Protein AF-0000000078818180 (afdb_homodimer)

Sequence (318 aa):
MLWIYQIKGDGERVEVTVEENLQLMTTLDDAWNSQDWDTFEKRHTEKVEVYWPGQPEPTRGRKSHHEEAVQFFKTFPDNHVENRPYKVLFGQGDWTCSVATFTGTMKGPMIGADGKEIPPTNRKFKVEFCTVAHWKNGEIVEERLFYDLVGLMKQIGLMMLWIYQIKGDGERVEVTVEENLQLMTTLDDAWNSQDWDTFEKRHTEKVEVYWPGQPEPTRGRKSHHEEAVQFFKTFPDNHVENRPYKVLFGQGDWTCSVATFTGTMKGPMIGADGKEIPPTNRKFKVEFCTVAHWKNGEIVEERLFYDLVGLMKQIGLM

Nearest PDB structures (foldseek):
  3ff2-assembly1_A-2  TM=7.865E-01  e=1.319E-08  Novosphingobium aromaticivorans DSM 12444
  1cqs-assembly1_B  TM=7.831E-01  e=1.925E-08  Pseudomonas putida
  6p77-assembly1_A  TM=6.222E-01  e=5.218E-06  Catenulispora acidiphila DSM 44928
  3f7s-assembly1_A-2  TM=6.756E-01  e=2.220E-05  Pseudomonas putida KT2440
  4leh-assembly1_C  TM=6.279E-01  e=6.077E-05  [Clostridium] scindens ATCC 35704

Organism: Methanosarcina acetivorans (strain ATCC 35395 / DSM 2834 / JCM 12185 / C2A) (NCBI:txid188937)

Secondary structure (DSSP, 8-state):
--------SSS------HHHHHHHHHHHHHHHHHT-HHHHHHTEEEEEEEE-TT-SS-EESHHHHHHHHHHHHHH-TT-EEE-TT-SEEEEETTEEEEEEEEEEE--S-EE-TTS-EE-----EEEEEEEEEEEEETTEEEEEEEEE-HHHHHHHTT--/--------SSS------HHHHHHHHHHHHHHHHHT-HHHHHHTEEEEEEEE-TT-SS-EESHHHHHHHHHHHHHH-TT-EEE-TT-SEEEEETTEEEEEEEEEEE--S-EE-TTS-EE-----EEEEEEEEEEEEETTEEEEEEEEE-HHHHHHHTT--

pLDDT: mean 91.28, std 17.75, range [20.83, 98.94]

InterPro domains:
  IPR009959 Polyketide cyclase SnoaL-like [PF07366] (24-156)
  IPR009959 Polyketide cyclase SnoaL-like [PTHR38436] (17-159)
  IPR032710 NTF2-like domain superfamily [SSF54427] (19-159)

Radius of gyration: 20.73 Å; Cα contacts (8 Å, |Δi|>4): 659; chains: 2; bounding box: 50×61×47 Å

Solvent-accessible surface area (backbone atoms only — not comparable to full-atom values): 16683 Å² total; per-residue (Å²): 128,84,82,74,83,70,75,73,70,95,83,60,66,73,76,66,46,35,69,53,50,51,50,51,51,52,51,38,52,51,18,58,58,68,63,35,56,68,59,38,41,61,41,32,31,74,71,15,37,36,37,46,60,70,45,96,61,57,45,63,15,29,67,53,45,48,52,51,51,53,53,48,37,56,18,20,68,68,38,38,64,43,63,85,62,47,78,39,75,49,41,38,66,50,34,38,40,37,30,21,49,31,38,32,37,30,69,23,56,44,73,43,94,86,66,44,77,37,73,50,65,69,28,50,36,76,42,56,38,34,42,41,36,35,46,55,86,75,16,27,49,36,35,40,43,40,44,37,60,54,46,38,36,36,50,38,67,75,93,142,68,94,67,85,67,79,76,66,97,84,57,72,71,76,66,45,37,69,54,51,52,50,51,51,52,51,39,51,50,17,58,57,68,62,36,57,68,60,39,42,59,41,32,30,73,70,14,36,35,37,47,60,71,45,94,60,58,45,64,16,28,69,53,44,48,52,52,51,53,52,48,36,56,18,21,68,67,39,38,64,40,62,86,64,46,79,39,76,50,41,39,66,50,33,39,40,36,29,20,50,32,37,30,36,30,69,23,56,43,72,42,97,86,68,43,78,37,74,50,66,67,28,51,35,78,44,57,37,34,40,42,36,35,48,54,85,74,16,29,49,35,36,40,43,39,44,38,60,56,45,40,36,36,50,38,67,76,92

Structure (mmCIF, N/CA/C/O backbone):
data_AF-0000000078818180-model_v1
#
loop_
_entity.id
_entity.type
_entity.pdbx_description
1 polymer 'Ester cyclase'
#
loop_
_atom_site.group_PDB
_atom_site.id
_atom_site.type_symbol
_atom_site.label_atom_id
_atom_site.label_alt_id
_atom_site.label_comp_id
_atom_site.label_asym_id
_atom_site.label_entity_id
_atom_site.label_seq_id
_atom_site.pdbx_PDB_ins_code
_atom_site.Cartn_x
_atom_site.Cartn_y
_atom_site.Cartn_z
_atom_site.occupancy
_atom_site.B_iso_or_equiv
_atom_site.auth_seq_id
_atom_site.auth_comp_id
_atom_site.auth_asym_id
_atom_site.auth_atom_id
_atom_site.pdbx_PDB_model_num
ATOM 1 N N . MET A 1 1 ? -4.965 25.047 23.938 1 20.83 1 MET A N 1
ATOM 2 C CA . MET A 1 1 ? -3.707 25.703 23.578 1 20.83 1 MET A CA 1
ATOM 3 C C . MET A 1 1 ? -2.611 24.672 23.312 1 20.83 1 MET A C 1
ATOM 5 O O . MET A 1 1 ? -2.205 23.953 24.234 1 20.83 1 MET A O 1
ATOM 9 N N . LEU A 1 2 ? -2.623 23.875 22.312 1 25.91 2 LEU A N 1
ATOM 10 C CA . LEU A 1 2 ? -1.952 22.578 22.219 1 25.91 2 LEU A CA 1
ATOM 11 C C . LEU A 1 2 ? -0.44 22.75 22.328 1 25.91 2 LEU A C 1
ATOM 13 O O . LEU A 1 2 ? 0.135 23.656 21.734 1 25.91 2 LEU A O 1
ATOM 17 N N . TRP A 1 3 ? 0.222 22.375 23.406 1 25.2 3 TRP A N 1
ATOM 18 C CA . TRP A 1 3 ? 1.562 22.531 23.953 1 25.2 3 TRP A CA 1
ATOM 19 C C . TRP A 1 3 ? 2.627 22.203 22.922 1 25.2 3 TRP A C 1
ATOM 21 O O . TRP A 1 3 ? 2.561 21.156 22.266 1 25.2 3 TRP A O 1
ATOM 31 N N . ILE A 1 4 ? 3.152 23.172 22.25 1 32.78 4 ILE A N 1
ATOM 32 C CA . ILE A 1 4 ? 4.395 23.359 21.5 1 32.78 4 ILE A CA 1
ATOM 33 C C . ILE A 1 4 ? 5.57 22.828 22.312 1 32.78 4 ILE A C 1
ATOM 35 O O . ILE A 1 4 ? 5.836 23.312 23.422 1 32.78 4 ILE A O 1
ATOM 39 N N . TYR A 1 5 ? 5.828 21.547 22.312 1 34.62 5 TYR A N 1
ATOM 40 C CA . TYR A 1 5 ? 7.031 21.031 22.969 1 34.62 5 TYR A CA 1
ATOM 41 C C . TYR A 1 5 ? 8.25 21.859 22.578 1 34.62 5 TYR A C 1
ATOM 43 O O . TYR A 1 5 ? 8.594 21.953 21.406 1 34.62 5 TYR A O 1
ATOM 51 N N . GLN A 1 6 ? 8.492 22.922 23.234 1 34.41 6 GLN A N 1
ATOM 52 C CA . GLN A 1 6 ? 9.703 23.734 23.328 1 34.41 6 GLN A CA 1
ATOM 53 C C . GLN A 1 6 ? 10.883 22.906 23.828 1 34.41 6 GLN A C 1
ATOM 55 O O . GLN A 1 6 ? 10.836 22.344 24.922 1 34.41 6 GLN A O 1
ATOM 60 N N . ILE A 1 7 ? 11.648 22.156 22.938 1 37.81 7 ILE A N 1
ATOM 61 C CA . ILE A 1 7 ? 12.969 21.719 23.391 1 37.81 7 ILE A CA 1
ATOM 62 C C . ILE A 1 7 ? 13.758 22.906 23.906 1 37.81 7 ILE A C 1
ATOM 64 O O . ILE A 1 7 ? 14.117 23.812 23.141 1 37.81 7 ILE A O 1
ATOM 68 N N . LYS A 1 8 ? 13.555 23.5 24.984 1 36 8 LYS A N 1
ATOM 69 C CA . LYS A 1 8 ? 14.336 24.516 25.672 1 36 8 LYS A CA 1
ATOM 70 C C . LYS A 1 8 ? 15.75 24.031 25.969 1 36 8 LYS A C 1
ATOM 72 O O . LYS A 1 8 ? 16.719 24.75 25.734 1 36 8 LYS A O 1
ATOM 77 N N . GLY A 1 9 ? 16.141 23.406 27.125 1 38.62 9 GLY A N 1
ATOM 78 C CA . GLY A 1 9 ? 17.391 23.25 27.859 1 38.62 9 GLY A CA 1
ATOM 79 C C . GLY A 1 9 ? 18.422 22.438 27.125 1 38.62 9 GLY A C 1
ATOM 80 O O . GLY A 1 9 ? 18.109 21.797 26.125 1 38.62 9 GLY A O 1
ATOM 81 N N . ASP A 1 10 ? 19.906 21.984 27.703 1 42.09 10 ASP A N 1
ATOM 82 C CA . ASP A 1 10 ? 21.219 21.641 27.172 1 42.09 10 ASP A CA 1
ATOM 83 C C . ASP A 1 10 ? 21.141 20.422 26.266 1 42.09 10 ASP A C 1
ATOM 85 O O . ASP A 1 10 ? 22.094 20.078 25.578 1 42.09 10 ASP A O 1
ATOM 89 N N . GLY A 1 11 ? 20.578 19.188 26.578 1 43 11 GLY A N 1
ATOM 90 C CA . GLY A 1 11 ? 20.406 17.969 25.812 1 43 11 GLY A CA 1
ATOM 91 C C . GLY A 1 11 ? 19.422 18.125 24.656 1 43 11 GLY A C 1
ATOM 92 O O . GLY A 1 11 ? 18.25 17.797 24.797 1 43 11 GLY A O 1
ATOM 93 N N . GLU A 1 12 ? 19.375 19.047 23.734 1 44.78 12 GLU A N 1
ATOM 94 C CA . GLU A 1 12 ? 18.578 19.625 22.641 1 44.78 12 GLU A CA 1
ATOM 95 C C . GLU A 1 12 ? 17.969 18.531 21.766 1 44.78 12 GLU A C 1
ATOM 97 O O . GLU A 1 12 ? 18.703 17.719 21.188 1 44.78 12 GLU A O 1
ATOM 102 N N . ARG A 1 13 ? 16.984 17.766 22.172 1 47.66 13 ARG A N 1
ATOM 103 C CA . ARG A 1 13 ? 16.297 16.875 21.25 1 47.66 13 ARG A CA 1
ATOM 104 C C . ARG A 1 13 ? 16.047 17.562 19.906 1 47.66 13 ARG A C 1
ATOM 106 O O . ARG A 1 13 ? 15.445 18.641 19.859 1 47.66 13 ARG A O 1
ATOM 113 N N . VAL A 1 14 ? 16.953 17.719 18.953 1 53.12 14 VAL A N 1
ATOM 114 C CA . VAL A 1 14 ? 16.719 18.172 17.594 1 53.12 14 VAL A CA 1
ATOM 115 C C . VAL A 1 14 ? 15.484 17.484 17.016 1 53.12 14 VAL A C 1
ATOM 117 O O . VAL A 1 14 ? 15.445 16.266 16.891 1 53.12 14 VAL A O 1
ATOM 120 N N . GLU A 1 15 ? 14.266 17.969 17.359 1 67.94 15 GLU A N 1
ATOM 121 C CA . GLU A 1 15 ? 13.023 17.422 16.812 1 67.94 15 GLU A CA 1
ATOM 122 C C . GLU A 1 15 ? 13.016 17.5 15.289 1 67.94 15 GLU A C 1
ATOM 124 O O . GLU A 1 15 ? 13.219 18.562 14.711 1 67.94 15 GLU A O 1
ATOM 129 N N . VAL A 1 16 ? 13.281 16.469 14.664 1 83.69 16 VAL A N 1
ATOM 130 C CA . VAL A 1 16 ? 13.203 16.391 13.211 1 83.69 16 VAL A CA 1
ATOM 131 C C . VAL A 1 16 ? 11.805 16.766 12.742 1 83.69 16 VAL A C 1
ATOM 133 O O . VAL A 1 16 ? 10.812 16.234 13.242 1 83.69 16 VAL A O 1
ATOM 136 N N . THR A 1 17 ? 11.648 17.781 11.906 1 93.38 17 THR A N 1
ATOM 137 C CA . THR A 1 17 ? 10.367 18.25 11.383 1 93.38 17 THR A CA 1
ATOM 138 C C . THR A 1 17 ? 9.844 17.312 10.297 1 93.38 17 THR A C 1
ATOM 140 O O . THR A 1 17 ? 10.594 16.469 9.789 1 93.38 17 THR A O 1
ATOM 143 N N . VAL A 1 18 ? 8.617 17.5 10.008 1 95.81 18 VAL A N 1
ATOM 144 C CA . VAL A 1 18 ? 8.047 16.672 8.945 1 95.81 18 VAL A CA 1
ATOM 145 C C . VAL A 1 18 ? 8.727 17 7.621 1 95.81 18 VAL A C 1
ATOM 147 O O . VAL A 1 18 ? 8.922 16.125 6.781 1 95.81 18 VAL A O 1
ATOM 150 N N . GLU A 1 19 ? 9.07 18.25 7.371 1 96.19 19 GLU A N 1
ATOM 151 C CA . GLU A 1 19 ? 9.789 18.641 6.16 1 96.19 19 GLU A CA 1
ATOM 152 C C . GLU A 1 19 ? 11.133 17.938 6.066 1 96.19 19 GLU A C 1
ATOM 154 O O . GLU A 1 19 ? 11.539 17.5 4.984 1 96.19 19 GLU A O 1
ATOM 159 N N . GLU A 1 20 ? 11.766 17.844 7.117 1 96.88 20 GLU A N 1
ATOM 160 C CA . GLU A 1 20 ? 13.039 17.125 7.16 1 96.88 20 GLU A CA 1
ATOM 161 C C . GLU A 1 20 ? 12.836 15.641 6.895 1 96.88 20 GLU A C 1
ATOM 163 O O . GLU A 1 20 ? 13.609 15.023 6.156 1 96.88 20 GLU A O 1
ATOM 168 N N . ASN A 1 21 ? 11.82 15.078 7.535 1 97.81 21 ASN A N 1
ATOM 169 C CA . ASN A 1 21 ? 11.516 13.672 7.281 1 97.81 21 ASN A CA 1
ATOM 170 C C . ASN A 1 21 ? 11.227 13.422 5.805 1 97.81 21 ASN A C 1
ATOM 172 O O . ASN A 1 21 ? 11.633 12.398 5.254 1 97.81 21 ASN A O 1
ATOM 176 N N . LEU A 1 22 ? 10.516 14.32 5.164 1 98.44 22 LEU A N 1
ATOM 177 C CA . LEU A 1 22 ? 10.188 14.18 3.748 1 98.44 22 LEU A CA 1
ATOM 178 C C . LEU A 1 22 ? 11.453 14.258 2.891 1 98.44 22 LEU A C 1
ATOM 180 O O . LEU A 1 22 ? 11.578 13.539 1.897 1 98.44 22 LEU A O 1
ATOM 184 N N . GLN A 1 23 ? 12.328 15.109 3.25 1 98.12 23 GLN A N 1
ATOM 185 C CA . GLN A 1 23 ? 13.609 15.172 2.553 1 98.12 23 GLN A CA 1
ATOM 186 C C . GLN A 1 23 ? 14.391 13.875 2.732 1 98.12 23 GLN A C 1
ATOM 188 O O . GLN A 1 23 ? 14.977 13.359 1.776 1 98.12 23 GLN A O 1
ATOM 193 N N . LEU A 1 24 ? 14.414 13.398 3.939 1 98.38 24 LEU A N 1
ATOM 194 C CA . LEU A 1 24 ? 15.102 12.148 4.211 1 98.38 24 LEU A CA 1
ATOM 195 C C . LEU A 1 24 ? 14.477 11 3.428 1 98.38 24 LEU A C 1
ATOM 197 O O . LEU A 1 24 ? 15.188 10.117 2.936 1 98.38 24 LEU A O 1
ATOM 201 N N . MET A 1 25 ? 13.18 10.969 3.303 1 98.69 25 MET A N 1
ATOM 202 C CA . MET A 1 25 ? 12.492 9.977 2.484 1 98.69 25 MET A CA 1
ATOM 203 C C . MET A 1 25 ? 12.984 10.023 1.043 1 98.69 25 MET A C 1
ATOM 205 O O . MET A 1 25 ? 13.258 8.984 0.443 1 98.69 25 MET A O 1
ATOM 209 N N . THR A 1 26 ? 13.102 11.18 0.527 1 98.75 26 THR A N 1
ATOM 210 C CA . THR A 1 26 ? 13.578 11.336 -0.842 1 98.75 26 THR A CA 1
ATOM 211 C C . THR A 1 26 ? 15.008 10.828 -0.983 1 98.75 26 THR A C 1
ATOM 213 O O . THR A 1 26 ? 15.336 10.141 -1.956 1 98.75 26 THR A O 1
ATOM 216 N N . THR A 1 27 ? 15.852 11.117 -0.038 1 98.69 27 THR A N 1
ATOM 217 C CA . THR A 1 27 ? 17.234 10.664 -0.089 1 98.69 27 THR A CA 1
ATOM 218 C C . THR A 1 27 ? 17.312 9.148 0.053 1 98.69 27 THR A C 1
ATOM 220 O O . THR A 1 27 ? 18.234 8.516 -0.467 1 98.69 27 THR A O 1
ATOM 223 N N . LEU A 1 28 ? 16.375 8.547 0.756 1 98.88 28 LEU A N 1
ATOM 224 C CA . LEU A 1 28 ? 16.312 7.094 0.861 1 98.88 28 LEU A CA 1
ATOM 225 C C . LEU A 1 28 ? 16.109 6.461 -0.511 1 98.88 28 LEU A C 1
ATOM 227 O O . LEU A 1 28 ? 16.859 5.547 -0.89 1 98.88 28 LEU A O 1
ATOM 231 N N . ASP A 1 29 ? 15.141 6.945 -1.209 1 98.81 29 ASP A N 1
ATOM 232 C CA . ASP A 1 29 ? 14.852 6.383 -2.525 1 98.81 29 ASP A CA 1
ATOM 233 C C . ASP A 1 29 ? 15.977 6.695 -3.512 1 98.81 29 ASP A C 1
ATOM 235 O O . ASP A 1 29 ? 16.281 5.891 -4.395 1 98.81 29 ASP A O 1
ATOM 239 N N . ASP A 1 30 ? 16.609 7.898 -3.365 1 98.88 30 ASP A N 1
ATOM 240 C CA . ASP A 1 30 ? 17.828 8.172 -4.133 1 98.88 30 ASP A CA 1
ATOM 241 C C . ASP A 1 30 ? 18.891 7.113 -3.861 1 98.88 30 ASP A C 1
ATOM 243 O O . ASP A 1 30 ? 19.547 6.633 -4.789 1 98.88 30 ASP A O 1
ATOM 247 N N . ALA A 1 31 ? 19.078 6.82 -2.621 1 98.88 31 ALA A N 1
ATOM 248 C CA . ALA A 1 31 ? 20.094 5.84 -2.211 1 98.88 31 ALA A CA 1
ATOM 249 C C . ALA A 1 31 ? 19.766 4.457 -2.771 1 98.88 31 ALA A C 1
ATOM 251 O O . ALA A 1 31 ? 20.656 3.742 -3.229 1 98.88 31 ALA A O 1
ATOM 252 N N . TRP A 1 32 ? 18.516 4.078 -2.719 1 98.88 32 TRP A N 1
ATOM 253 C CA . TRP A 1 32 ? 18.062 2.836 -3.342 1 98.88 32 TRP A CA 1
ATOM 254 C C . TRP A 1 32 ? 18.422 2.809 -4.824 1 98.88 32 TRP A C 1
ATOM 256 O O . TRP A 1 32 ? 19.078 1.877 -5.289 1 98.88 32 TRP A O 1
ATOM 266 N N . ASN A 1 33 ? 18.047 3.82 -5.523 1 98.88 33 ASN A N 1
ATOM 267 C CA . ASN A 1 33 ? 18.219 3.893 -6.973 1 98.88 33 ASN A CA 1
ATOM 268 C C . ASN A 1 33 ? 19.688 3.826 -7.367 1 98.88 33 ASN A C 1
ATOM 270 O O . ASN A 1 33 ? 20.031 3.271 -8.414 1 98.88 33 ASN A O 1
ATOM 274 N N . SER A 1 34 ? 20.516 4.352 -6.52 1 98.62 34 SER A N 1
ATOM 275 C CA . SER A 1 34 ? 21.93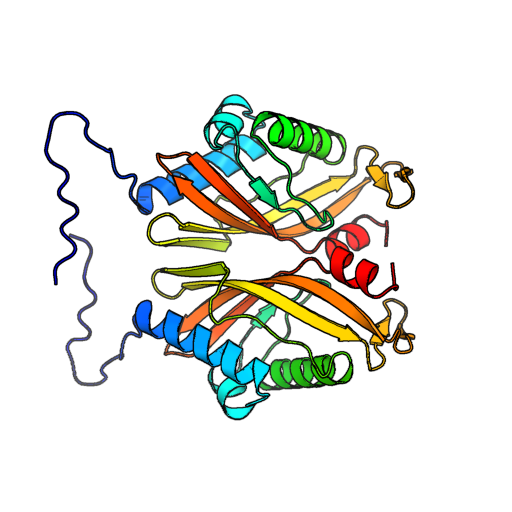8 4.41 -6.84 1 98.62 34 SER A CA 1
ATOM 276 C C . SER A 1 34 ? 22.719 3.32 -6.109 1 98.62 34 SER A C 1
ATOM 278 O O . SER A 1 34 ? 23.938 3.254 -6.207 1 98.62 34 SER A O 1
ATOM 280 N N . GLN A 1 35 ? 22.031 2.572 -5.32 1 98.62 35 GLN A N 1
ATOM 281 C CA . GLN A 1 35 ? 22.625 1.55 -4.473 1 98.62 35 GLN A CA 1
ATOM 282 C C . GLN A 1 35 ? 23.688 2.154 -3.547 1 98.62 35 GLN A C 1
ATOM 284 O O . GLN A 1 35 ? 24.75 1.578 -3.355 1 98.62 35 GLN A O 1
ATOM 289 N N . ASP A 1 36 ? 23.406 3.311 -3.156 1 98.75 36 ASP A N 1
ATOM 290 C CA . ASP A 1 36 ? 24.172 3.891 -2.055 1 98.75 36 ASP A CA 1
ATOM 291 C C . ASP A 1 36 ? 23.781 3.262 -0.721 1 98.75 36 ASP A C 1
ATOM 293 O O . ASP A 1 36 ? 22.984 3.836 0.032 1 98.75 36 ASP A O 1
ATOM 297 N N . TRP A 1 37 ? 24.375 2.232 -0.36 1 98.44 37 TRP A N 1
ATOM 298 C CA . TRP A 1 37 ? 23.938 1.392 0.752 1 98.44 37 TRP A CA 1
ATOM 299 C C . TRP A 1 37 ? 24.297 2.031 2.09 1 98.44 37 TRP A C 1
ATOM 301 O O . TRP A 1 37 ? 23.609 1.828 3.088 1 98.44 37 TRP A O 1
ATOM 311 N N . ASP A 1 38 ? 25.297 2.811 2.104 1 98.38 38 ASP A N 1
ATOM 312 C CA . ASP A 1 38 ? 25.609 3.531 3.334 1 98.38 38 ASP A CA 1
ATOM 313 C C . ASP A 1 38 ? 24.469 4.457 3.736 1 98.38 38 ASP A C 1
ATOM 315 O O . ASP A 1 38 ? 23.984 4.398 4.871 1 98.38 38 ASP A O 1
ATOM 319 N N . THR A 1 39 ? 24.047 5.273 2.811 1 98.56 39 THR A N 1
ATOM 320 C CA . THR A 1 39 ? 22.922 6.172 3.064 1 98.56 39 THR A CA 1
ATOM 321 C C . THR A 1 39 ? 21.656 5.375 3.355 1 98.56 39 THR A C 1
ATOM 323 O O . THR A 1 39 ? 20.891 5.723 4.262 1 98.56 39 THR A O 1
ATOM 326 N N . PHE A 1 40 ? 21.484 4.348 2.594 1 98.75 40 PHE A N 1
ATOM 327 C CA . PHE A 1 40 ? 20.312 3.486 2.762 1 98.75 40 PHE A CA 1
ATOM 328 C C . PHE A 1 40 ? 20.25 2.938 4.184 1 98.75 40 PHE A C 1
ATOM 330 O O . PHE A 1 40 ? 19.219 3.031 4.844 1 98.75 40 PHE A O 1
ATOM 337 N N . GLU A 1 41 ? 21.312 2.438 4.66 1 98.25 41 GLU A N 1
ATOM 338 C CA . GLU A 1 41 ? 21.375 1.86 6 1 98.25 41 GLU A CA 1
ATOM 339 C C . GLU A 1 41 ? 21.203 2.934 7.07 1 98.25 41 GLU A C 1
ATOM 341 O O . GLU A 1 41 ? 20.531 2.703 8.086 1 98.25 41 GLU A O 1
ATOM 346 N N . LYS A 1 42 ? 21.703 4.086 6.848 1 97.88 42 LYS A N 1
ATOM 347 C CA . LYS A 1 42 ? 21.641 5.184 7.809 1 97.88 42 LYS A CA 1
ATOM 348 C C . LYS A 1 42 ? 20.203 5.691 7.969 1 97.88 42 LYS A C 1
ATOM 350 O O . LYS A 1 42 ? 19.891 6.395 8.93 1 97.88 42 LYS A O 1
ATOM 355 N N . ARG A 1 43 ? 19.422 5.418 6.996 1 98.62 43 ARG A N 1
ATOM 356 C CA . ARG A 1 43 ? 18.047 5.875 7.062 1 98.62 43 ARG A CA 1
ATOM 357 C C . ARG A 1 43 ? 17.203 4.941 7.926 1 98.62 43 ARG A C 1
ATOM 359 O O . ARG A 1 43 ? 16.047 5.242 8.234 1 98.62 43 ARG A O 1
ATOM 366 N N . HIS A 1 44 ? 17.766 3.842 8.367 1 98.81 44 HIS A N 1
ATOM 367 C CA . HIS A 1 44 ? 17.031 2.844 9.141 1 98.81 44 HIS A CA 1
ATOM 368 C C . HIS A 1 44 ? 17.703 2.611 10.5 1 98.81 44 HIS A C 1
ATOM 370 O O . HIS A 1 44 ? 18.922 2.576 10.594 1 98.81 44 HIS A O 1
ATOM 376 N N . THR A 1 45 ? 16.875 2.438 11.516 1 98.69 45 THR A N 1
ATOM 377 C CA . THR A 1 45 ? 17.406 2.09 12.828 1 98.69 45 THR A CA 1
ATOM 378 C C . THR A 1 45 ? 17.953 0.664 12.828 1 98.69 45 THR A C 1
ATOM 380 O O . THR A 1 45 ? 17.625 -0.128 11.938 1 98.69 45 THR A O 1
ATOM 383 N N . GLU A 1 46 ? 18.672 0.358 13.789 1 98.25 46 GLU A N 1
ATOM 384 C CA . GLU A 1 46 ? 19.234 -0.981 13.953 1 98.25 46 GLU A CA 1
ATOM 385 C C . GLU A 1 46 ? 18.125 -2.023 14.109 1 98.25 46 GLU A C 1
ATOM 387 O O . GLU A 1 46 ? 18.312 -3.186 13.742 1 98.25 46 GLU A O 1
ATOM 392 N N . LYS A 1 47 ? 17.016 -1.613 14.578 1 98.19 47 LYS A N 1
ATOM 393 C CA . LYS A 1 47 ? 15.945 -2.566 14.875 1 98.19 47 LYS A CA 1
ATOM 394 C C . LYS A 1 47 ? 14.711 -2.295 14.016 1 98.19 47 LYS A C 1
ATOM 396 O O . LYS A 1 47 ? 13.594 -2.605 14.414 1 98.19 47 LYS A O 1
ATOM 401 N N . VAL A 1 48 ? 14.922 -1.658 12.969 1 98.81 48 VAL A N 1
ATOM 402 C CA . VAL A 1 48 ? 13.812 -1.325 12.086 1 98.81 48 VAL A CA 1
ATOM 403 C C . VAL A 1 48 ? 13 -2.582 11.781 1 98.81 48 VAL A C 1
ATOM 405 O O . VAL A 1 48 ? 13.555 -3.678 11.672 1 98.81 48 VAL A O 1
ATOM 408 N N . GLU A 1 49 ? 11.719 -2.418 11.68 1 98.81 49 GLU A N 1
ATOM 409 C CA . GLU A 1 49 ? 10.82 -3.436 11.133 1 98.81 49 GLU A CA 1
ATOM 410 C C . GLU A 1 49 ? 10.273 -3.014 9.773 1 98.81 49 GLU A C 1
ATOM 412 O O . GLU A 1 49 ? 9.656 -1.954 9.648 1 98.81 49 GLU A O 1
ATOM 417 N N . VAL A 1 50 ? 10.523 -3.857 8.789 1 98.75 50 VAL A N 1
ATOM 418 C CA . VAL A 1 50 ? 10.109 -3.547 7.422 1 98.75 50 VAL A CA 1
ATOM 419 C C . VAL A 1 50 ? 9.109 -4.59 6.938 1 98.75 50 VAL A C 1
ATOM 421 O O . VAL A 1 50 ? 9.398 -5.785 6.922 1 98.75 50 VAL A O 1
ATOM 424 N N . TYR A 1 51 ? 7.949 -4.133 6.523 1 98 51 TYR A N 1
ATOM 425 C CA . TYR A 1 51 ? 6.875 -4.992 6.035 1 98 51 TYR A CA 1
ATOM 426 C C . TYR A 1 51 ? 6.801 -4.961 4.516 1 98 51 TYR A C 1
ATOM 428 O O . TYR A 1 51 ? 6.719 -3.887 3.912 1 98 51 TYR A O 1
ATOM 436 N N . TRP A 1 52 ? 6.848 -6.188 3.904 1 94.56 52 TRP A N 1
ATOM 437 C CA . TRP A 1 52 ? 6.801 -6.352 2.455 1 94.56 52 TRP A CA 1
ATOM 438 C C . TRP A 1 52 ? 5.609 -7.207 2.043 1 94.56 52 TRP A C 1
ATOM 440 O O . TRP A 1 52 ? 5.223 -8.133 2.762 1 94.56 52 TRP A O 1
ATOM 450 N N . PRO A 1 53 ? 5.117 -6.969 0.856 1 94.06 53 PRO A N 1
ATOM 451 C CA . PRO A 1 53 ? 4.109 -7.906 0.357 1 94.06 53 PRO A CA 1
ATOM 452 C C . PRO A 1 53 ? 4.648 -9.32 0.194 1 94.06 53 PRO A C 1
ATOM 454 O O . PRO A 1 53 ? 5.793 -9.508 -0.232 1 94.06 53 PRO A O 1
ATOM 457 N N . GLY A 1 54 ? 3.842 -10.242 0.582 1 89.75 54 GLY A N 1
ATOM 458 C CA . GLY A 1 54 ? 4.195 -11.641 0.394 1 89.75 54 GLY A CA 1
ATOM 459 C C . GLY A 1 54 ? 4.953 -12.227 1.57 1 89.75 54 GLY A C 1
ATOM 460 O O . GLY A 1 54 ? 5.23 -13.43 1.6 1 89.75 54 GLY A O 1
ATOM 461 N N . GLN A 1 55 ? 5.273 -11.375 2.508 1 90.38 55 GLN A N 1
ATOM 462 C CA . GLN A 1 55 ? 6 -11.844 3.684 1 90.38 55 GLN A CA 1
ATOM 463 C C . GLN A 1 55 ? 5.145 -11.734 4.941 1 90.38 55 GLN A C 1
ATOM 465 O O . GLN A 1 55 ? 4.77 -10.633 5.348 1 90.38 55 GLN A O 1
ATOM 470 N N . PRO A 1 56 ? 4.898 -12.781 5.598 1 88.5 56 PRO A N 1
ATOM 471 C CA . PRO A 1 56 ? 4.02 -12.75 6.77 1 88.5 56 PRO A CA 1
ATOM 472 C C . PRO A 1 56 ? 4.656 -12.039 7.965 1 88.5 56 PRO A C 1
ATOM 474 O O . PRO A 1 56 ? 3.949 -11.469 8.797 1 88.5 56 PRO A O 1
ATOM 477 N N . GLU A 1 57 ? 5.938 -12.086 8.07 1 94.69 57 GLU A N 1
ATOM 478 C CA . GLU A 1 57 ? 6.668 -11.406 9.133 1 94.69 57 GLU A CA 1
ATOM 479 C C . GLU A 1 57 ? 7.559 -10.297 8.578 1 94.69 57 GLU A C 1
ATOM 481 O O . GLU A 1 57 ? 8.078 -10.414 7.465 1 94.69 57 GLU A O 1
ATOM 486 N N . PRO A 1 58 ? 7.742 -9.305 9.328 1 97.88 58 PRO A N 1
ATOM 487 C CA . PRO A 1 58 ? 8.625 -8.242 8.844 1 97.88 58 PRO A CA 1
ATOM 488 C C . PRO A 1 58 ? 10.102 -8.648 8.867 1 97.88 58 PRO A C 1
ATOM 490 O O . PRO A 1 58 ? 10.5 -9.5 9.664 1 97.88 58 PRO A O 1
ATOM 493 N N . THR A 1 59 ? 10.852 -8.039 7.906 1 98.12 59 THR A N 1
ATOM 494 C CA . THR A 1 59 ? 12.305 -8.047 8.031 1 98.12 59 THR A CA 1
ATOM 495 C C . THR A 1 59 ? 12.75 -7.195 9.219 1 98.12 59 THR A C 1
ATOM 497 O O . THR A 1 59 ? 12.328 -6.047 9.359 1 98.12 59 THR A O 1
ATOM 500 N N . ARG A 1 60 ? 13.602 -7.762 10.031 1 98.31 60 ARG A N 1
ATOM 501 C CA . ARG A 1 60 ? 13.992 -7.055 11.25 1 98.31 60 ARG A CA 1
ATOM 502 C C . ARG A 1 60 ? 15.469 -6.668 11.211 1 98.31 60 ARG A C 1
ATOM 504 O O . ARG A 1 60 ? 16.328 -7.523 10.992 1 98.31 60 ARG A O 1
ATOM 511 N N . GLY A 1 61 ? 15.648 -5.324 11.352 1 98.56 61 GLY A N 1
ATOM 512 C CA . GLY A 1 61 ? 17 -4.809 11.43 1 98.56 61 GLY A CA 1
ATOM 513 C C . GLY A 1 61 ? 17.516 -4.262 10.109 1 98.56 61 GLY A C 1
ATOM 514 O O . GLY A 1 61 ? 17.219 -4.812 9.047 1 98.56 61 GLY A O 1
ATOM 515 N N . ARG A 1 62 ? 18.359 -3.201 10.25 1 98.12 62 ARG A N 1
ATOM 516 C CA . ARG A 1 62 ? 18.844 -2.523 9.055 1 98.12 62 ARG A CA 1
ATOM 517 C C . ARG A 1 62 ? 19.75 -3.436 8.234 1 98.12 62 ARG A C 1
ATOM 519 O O . ARG A 1 62 ? 19.766 -3.369 7.008 1 98.12 62 ARG A O 1
ATOM 526 N N . LYS A 1 63 ? 20.562 -4.328 8.859 1 97.94 63 LYS A N 1
ATOM 527 C CA . LYS A 1 63 ? 21.438 -5.238 8.133 1 97.94 63 LYS A CA 1
ATOM 528 C C . LYS A 1 63 ? 20.641 -6.23 7.293 1 97.94 63 LYS A C 1
ATOM 530 O O . LYS A 1 63 ? 20.922 -6.43 6.109 1 97.94 63 LYS A O 1
ATOM 535 N N . SER A 1 64 ? 19.672 -6.828 7.926 1 98.25 64 SER A N 1
ATOM 536 C CA . SER A 1 64 ? 18.812 -7.766 7.207 1 98.25 64 SER A CA 1
ATOM 537 C C . SER A 1 64 ? 18.078 -7.078 6.059 1 98.25 64 SER A C 1
ATOM 539 O O . SER A 1 64 ? 17.953 -7.645 4.973 1 98.25 64 SER A O 1
ATOM 541 N N . HIS A 1 65 ? 17.609 -5.906 6.305 1 98.56 65 HIS A N 1
ATOM 542 C CA . HIS A 1 65 ? 16.922 -5.145 5.266 1 98.56 65 HIS A CA 1
ATOM 543 C C . HIS A 1 65 ? 17.859 -4.832 4.105 1 98.56 65 HIS A C 1
ATOM 545 O O . HIS A 1 65 ? 17.469 -4.93 2.941 1 98.56 65 HIS A O 1
ATOM 551 N N . HIS A 1 66 ? 19.031 -4.496 4.438 1 98.44 66 HIS A N 1
ATOM 552 C CA . HIS A 1 66 ? 20.047 -4.27 3.416 1 98.44 66 HIS A CA 1
ATOM 553 C C . HIS A 1 66 ? 20.297 -5.527 2.592 1 98.44 66 HIS A C 1
ATOM 555 O O . HIS A 1 66 ? 20.344 -5.469 1.361 1 98.44 66 HIS A O 1
ATOM 561 N N . GLU A 1 67 ? 20.438 -6.641 3.207 1 97.94 67 GLU A N 1
ATOM 562 C CA . GLU A 1 67 ? 20.688 -7.902 2.514 1 97.94 67 GLU A CA 1
ATOM 563 C C . GLU A 1 67 ? 19.531 -8.242 1.57 1 97.94 67 GLU A C 1
ATOM 565 O O . GLU A 1 67 ? 19.766 -8.695 0.447 1 97.94 67 GLU A O 1
ATOM 570 N N . GLU A 1 68 ? 18.391 -8.031 2.021 1 96.62 68 GLU A N 1
ATOM 571 C CA . GLU A 1 68 ? 17.203 -8.266 1.195 1 96.62 68 GLU A CA 1
ATOM 572 C C . GLU A 1 68 ? 17.203 -7.34 -0.022 1 96.62 68 GLU A C 1
ATOM 574 O O . GLU A 1 68 ? 16.828 -7.758 -1.12 1 96.62 68 GLU A O 1
ATOM 579 N N . ALA A 1 69 ? 17.531 -6.105 0.22 1 97.94 69 ALA A N 1
ATOM 580 C CA . ALA A 1 69 ? 17.609 -5.137 -0.869 1 97.94 69 ALA A CA 1
ATOM 581 C C . ALA A 1 69 ? 18.625 -5.574 -1.921 1 97.94 69 ALA A C 1
ATOM 583 O O . ALA A 1 69 ? 18.344 -5.535 -3.121 1 97.94 69 ALA A O 1
ATOM 584 N N . VAL A 1 70 ? 19.75 -6.023 -1.479 1 97.94 70 VAL A N 1
ATOM 585 C CA . VAL A 1 70 ? 20.797 -6.48 -2.379 1 97.94 70 VAL A CA 1
ATOM 586 C C . VAL A 1 70 ? 20.312 -7.684 -3.184 1 97.94 70 VAL A C 1
ATOM 588 O O . VAL A 1 70 ? 20.547 -7.77 -4.391 1 97.94 70 VAL A O 1
ATOM 591 N N . GLN A 1 71 ? 19.641 -8.578 -2.512 1 95.75 71 GLN A N 1
ATOM 592 C CA . GLN A 1 71 ? 19.094 -9.734 -3.205 1 95.75 71 GLN A CA 1
ATOM 593 C C . GLN A 1 71 ? 18.078 -9.312 -4.262 1 95.75 71 GLN A C 1
ATOM 595 O O . GLN A 1 71 ? 18.016 -9.898 -5.344 1 95.75 71 GLN A O 1
ATOM 600 N N . PHE A 1 72 ? 17.266 -8.344 -3.947 1 97.44 72 PHE A N 1
ATOM 601 C CA . PHE A 1 72 ? 16.297 -7.84 -4.902 1 97.44 72 PHE A CA 1
ATOM 602 C C . PHE A 1 72 ? 16.984 -7.316 -6.16 1 97.44 72 PHE A C 1
ATOM 604 O O . PHE A 1 72 ? 16.516 -7.555 -7.273 1 97.44 72 PHE A O 1
ATOM 611 N N . PHE A 1 73 ? 18.062 -6.625 -6.004 1 98.44 73 PHE A N 1
ATOM 612 C CA . PHE A 1 73 ? 18.812 -6.059 -7.125 1 98.44 73 PHE A CA 1
ATOM 613 C C . PHE A 1 73 ? 19.469 -7.156 -7.949 1 98.44 73 PHE A C 1
ATOM 615 O O . PHE A 1 73 ? 19.75 -6.965 -9.133 1 98.44 73 PHE A O 1
ATO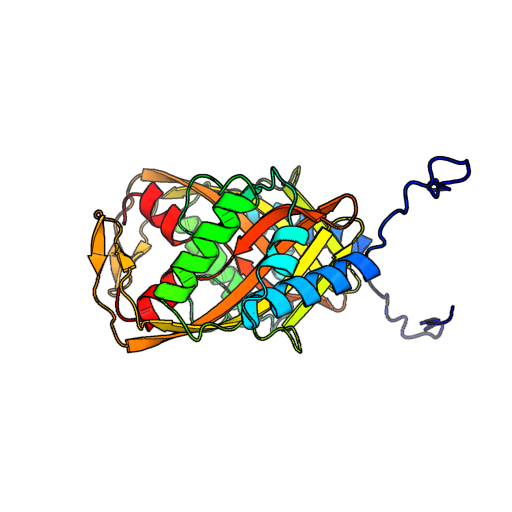M 622 N N . LYS A 1 74 ? 19.75 -8.297 -7.324 1 97.75 74 LYS A N 1
ATOM 623 C CA . LYS A 1 74 ? 20.266 -9.422 -8.094 1 97.75 74 LYS A CA 1
ATOM 624 C C . LYS A 1 74 ? 19.219 -9.945 -9.078 1 97.75 74 LYS A C 1
ATOM 626 O O . LYS A 1 74 ? 19.547 -10.352 -10.195 1 97.75 74 LYS A O 1
ATOM 631 N N . THR A 1 75 ? 18 -9.922 -8.648 1 97.94 75 THR A N 1
ATOM 632 C CA . THR A 1 75 ? 16.906 -10.375 -9.492 1 97.94 75 THR A CA 1
ATOM 633 C C . THR A 1 75 ? 16.516 -9.305 -10.508 1 97.94 75 THR A C 1
ATOM 635 O O . THR A 1 75 ? 16.281 -9.602 -11.68 1 97.94 75 THR A O 1
ATOM 638 N N . PHE A 1 76 ? 16.469 -8.07 -10.047 1 98.62 76 PHE A N 1
ATOM 639 C CA . PHE A 1 76 ? 16.078 -6.922 -10.852 1 98.62 76 PHE A CA 1
ATOM 640 C C . PHE A 1 76 ? 17.172 -5.852 -10.828 1 98.62 76 PHE A C 1
ATOM 642 O O . PHE A 1 76 ? 17 -4.793 -10.227 1 98.62 76 PHE A O 1
ATOM 649 N N . PRO A 1 77 ? 18.172 -5.973 -11.578 1 98.69 77 PRO A N 1
ATOM 650 C CA . PRO A 1 77 ? 19.328 -5.09 -11.43 1 98.69 77 PRO A CA 1
ATOM 651 C C . PRO A 1 77 ? 19.047 -3.66 -11.883 1 98.69 77 PRO A C 1
ATOM 653 O O . PRO A 1 77 ? 19.75 -2.73 -11.477 1 98.69 77 PRO A O 1
ATOM 656 N N . ASP A 1 78 ? 18.047 -3.459 -12.703 1 98.75 78 ASP A N 1
ATOM 657 C CA . ASP A 1 78 ? 17.75 -2.127 -13.219 1 98.75 78 ASP A CA 1
ATOM 658 C C . ASP A 1 78 ? 16.531 -1.534 -12.516 1 98.75 78 ASP A C 1
ATOM 660 O O . ASP A 1 78 ? 15.953 -0.548 -12.977 1 98.75 78 ASP A O 1
ATOM 664 N N . ASN A 1 79 ? 16.047 -2.201 -11.438 1 98.81 79 ASN A N 1
ATOM 665 C CA . ASN A 1 79 ? 14.859 -1.665 -10.789 1 98.81 79 ASN A CA 1
ATOM 666 C C . ASN A 1 79 ? 15.055 -0.208 -10.375 1 98.81 79 ASN A C 1
ATOM 668 O O . ASN A 1 79 ? 16.172 0.216 -10.086 1 98.81 79 ASN A O 1
ATOM 672 N N . HIS A 1 80 ? 13.961 0.543 -10.367 1 98.88 80 HIS A N 1
ATOM 673 C CA . HIS A 1 80 ? 14.031 1.988 -10.18 1 98.88 80 HIS A CA 1
ATOM 674 C C . HIS A 1 80 ? 12.734 2.535 -9.586 1 98.88 80 HIS A C 1
ATOM 676 O O . HIS A 1 80 ? 11.648 2.199 -10.055 1 98.88 80 HIS A O 1
ATOM 682 N N . VAL A 1 81 ? 12.945 3.303 -8.562 1 98.88 81 VAL A N 1
ATOM 683 C CA . VAL A 1 81 ? 11.836 4.074 -8.008 1 98.88 81 VAL A CA 1
ATOM 684 C C . VAL A 1 81 ? 11.828 5.477 -8.617 1 98.88 81 VAL A C 1
ATOM 686 O O . VAL A 1 81 ? 12.789 6.234 -8.461 1 98.88 81 VAL A O 1
ATOM 689 N N . GLU A 1 82 ? 10.797 5.82 -9.297 1 98.81 82 GLU A N 1
ATOM 690 C CA . GLU A 1 82 ? 10.688 7.156 -9.883 1 98.81 82 GLU A CA 1
ATOM 691 C C . GLU A 1 82 ? 10.219 8.172 -8.844 1 98.81 82 GLU A C 1
ATOM 693 O O . GLU A 1 82 ? 9.031 8.492 -8.766 1 98.81 82 GLU A O 1
ATOM 698 N N . ASN A 1 83 ? 11.156 8.742 -8.18 1 98.69 83 ASN A N 1
ATOM 699 C CA . ASN A 1 83 ? 10.836 9.562 -7.016 1 98.69 83 ASN A CA 1
ATOM 700 C C . ASN A 1 83 ? 11.039 11.047 -7.301 1 98.69 83 ASN A C 1
ATOM 702 O O . ASN A 1 83 ? 10.906 11.875 -6.402 1 98.69 83 ASN A O 1
ATOM 706 N N . ARG A 1 84 ? 11.312 11.367 -8.547 1 97.69 84 ARG A N 1
ATOM 707 C CA . ARG A 1 84 ? 11.523 12.758 -8.93 1 97.69 84 ARG A CA 1
ATOM 708 C C . ARG A 1 84 ? 10.789 13.078 -10.227 1 97.69 84 ARG A C 1
ATOM 710 O O . ARG A 1 84 ? 11.398 13.141 -11.297 1 97.69 84 ARG A O 1
ATOM 717 N N . PRO A 1 85 ? 9.625 13.273 -10.188 1 97.56 85 PRO A N 1
ATOM 718 C CA . PRO A 1 85 ? 8.859 13.484 -8.953 1 97.56 85 PRO A CA 1
ATOM 719 C C . PRO A 1 85 ? 8.148 12.219 -8.477 1 97.56 85 PRO A C 1
ATOM 721 O O . PRO A 1 85 ? 8 11.266 -9.242 1 97.56 85 PRO A O 1
ATOM 724 N N . TYR A 1 86 ? 7.762 12.266 -7.207 1 98.75 86 TYR A N 1
ATOM 725 C CA . TYR A 1 86 ? 6.797 11.289 -6.719 1 98.75 86 TYR A CA 1
ATOM 726 C C . TYR A 1 86 ? 5.422 11.523 -7.336 1 98.75 86 TYR A C 1
ATOM 728 O O . TYR A 1 86 ? 5.113 12.633 -7.773 1 98.75 86 TYR A O 1
ATOM 736 N N . LYS A 1 87 ? 4.668 10.469 -7.359 1 98.5 87 LYS A N 1
ATOM 737 C CA . LYS A 1 87 ? 3.238 10.633 -7.602 1 98.5 87 LYS A CA 1
ATOM 738 C C . LYS A 1 87 ? 2.545 11.266 -6.398 1 98.5 87 LYS A C 1
ATOM 740 O O . LYS A 1 87 ? 1.644 12.094 -6.559 1 98.5 87 LYS A O 1
ATOM 745 N N . VAL A 1 88 ? 2.891 10.852 -5.227 1 98.69 88 VAL A N 1
ATOM 746 C CA . VAL A 1 88 ? 2.396 11.359 -3.951 1 98.69 88 VAL A CA 1
ATOM 747 C C . VAL A 1 88 ? 3.543 11.43 -2.947 1 98.69 88 VAL A C 1
ATOM 749 O O . VAL A 1 88 ? 4.363 10.508 -2.859 1 98.69 88 VAL A O 1
ATOM 752 N N . LEU A 1 89 ? 3.637 12.516 -2.248 1 98.81 89 LEU A N 1
ATOM 753 C CA . LEU A 1 89 ? 4.582 12.672 -1.148 1 98.81 89 LEU A CA 1
ATOM 754 C C . LEU A 1 89 ? 4.051 13.648 -0.11 1 98.81 89 LEU A C 1
ATOM 756 O O . LEU A 1 89 ? 3.832 14.828 -0.413 1 98.81 89 LEU A O 1
ATOM 760 N N . PHE A 1 90 ? 3.805 13.117 1.079 1 98.75 90 PHE A N 1
ATOM 761 C CA . PHE A 1 90 ? 3.355 13.984 2.166 1 98.75 90 PHE A CA 1
ATOM 762 C C . PHE A 1 90 ? 3.666 13.352 3.52 1 98.75 90 PHE A C 1
ATOM 764 O O . PHE A 1 90 ? 4.164 12.227 3.588 1 98.75 90 PHE A O 1
ATOM 771 N N . GLY A 1 91 ? 3.496 14.078 4.594 1 98.56 91 GLY A N 1
ATOM 772 C CA . GLY A 1 91 ? 3.75 13.594 5.941 1 98.56 91 GLY A CA 1
ATOM 773 C C . GLY A 1 91 ? 3.119 14.453 7.02 1 98.56 91 GLY A C 1
ATOM 774 O O . GLY A 1 91 ? 2.619 15.539 6.734 1 98.56 91 GLY A O 1
ATOM 775 N N . GLN A 1 92 ? 3.104 13.93 8.141 1 98 92 GLN A N 1
ATOM 776 C CA . GLN A 1 92 ? 2.65 14.609 9.352 1 98 92 GLN A CA 1
ATOM 777 C C . GLN A 1 92 ? 3.367 14.07 10.586 1 98 92 GLN A C 1
ATOM 779 O O . GLN A 1 92 ? 3.398 12.852 10.805 1 98 92 GLN A O 1
ATOM 784 N N . GLY A 1 93 ? 3.9 15 11.352 1 95.75 93 GLY A N 1
ATOM 785 C CA . GLY A 1 93 ? 4.672 14.531 12.492 1 95.75 93 GLY A CA 1
ATOM 786 C C . GLY A 1 93 ? 5.809 13.609 12.109 1 95.75 93 GLY A C 1
ATOM 787 O O . GLY A 1 93 ? 6.648 13.961 11.273 1 95.75 93 GLY A O 1
ATOM 788 N N . ASP A 1 94 ? 5.73 12.406 12.617 1 97.5 94 ASP A N 1
ATOM 789 C CA . ASP A 1 94 ? 6.832 11.469 12.43 1 97.5 94 ASP A CA 1
ATOM 790 C C . ASP A 1 94 ? 6.523 10.484 11.305 1 97.5 94 ASP A C 1
ATOM 792 O O . ASP A 1 94 ? 7.203 9.461 11.164 1 97.5 94 ASP A O 1
ATOM 796 N N . TRP A 1 95 ? 5.508 10.797 10.555 1 98.69 95 TRP A N 1
ATOM 797 C CA . TRP A 1 95 ? 5.09 9.844 9.523 1 98.69 95 TRP A CA 1
ATOM 798 C C . TRP A 1 95 ? 5.242 10.453 8.133 1 98.69 95 TRP A C 1
ATOM 800 O O . TRP A 1 95 ? 4.949 11.633 7.926 1 98.69 95 TRP A O 1
ATOM 810 N N . THR A 1 96 ? 5.691 9.672 7.199 1 98.94 96 THR A N 1
ATOM 811 C CA . THR A 1 96 ? 5.703 10.047 5.789 1 98.94 96 THR A CA 1
ATOM 812 C C . THR A 1 96 ? 5.023 8.977 4.945 1 98.94 96 THR A C 1
ATOM 814 O O . THR A 1 96 ? 5.004 7.801 5.316 1 98.94 96 THR A O 1
ATOM 817 N N . CYS A 1 97 ? 4.457 9.391 3.852 1 98.94 97 CYS A N 1
ATOM 818 C CA . CYS A 1 97 ? 3.895 8.539 2.811 1 98.94 97 CYS A CA 1
ATOM 819 C C . CYS A 1 97 ? 4.375 8.969 1.432 1 98.94 97 CYS A C 1
ATOM 821 O O . CYS A 1 97 ? 4.32 10.156 1.092 1 98.94 97 CYS A O 1
ATOM 823 N N . SER A 1 98 ? 4.852 8.047 0.693 1 98.94 98 SER A N 1
ATOM 824 C CA . SER A 1 98 ? 5.203 8.297 -0.701 1 98.94 98 SER A CA 1
ATOM 825 C C . SER A 1 98 ? 4.586 7.246 -1.62 1 98.94 98 SER A C 1
ATOM 827 O O . SER A 1 98 ? 4.402 6.094 -1.221 1 98.94 98 SER A O 1
ATOM 829 N N . VAL A 1 99 ? 4.207 7.617 -2.797 1 98.88 99 VAL A N 1
ATOM 830 C CA . VAL A 1 99 ? 3.854 6.738 -3.904 1 98.88 99 VAL A CA 1
ATOM 831 C C . VAL A 1 99 ? 4.66 7.121 -5.145 1 98.88 99 VAL A C 1
ATOM 833 O O . VAL A 1 99 ? 4.734 8.297 -5.504 1 98.88 99 VAL A O 1
ATOM 836 N N . ALA A 1 100 ? 5.281 6.199 -5.699 1 98.88 100 ALA A N 1
ATOM 837 C CA . ALA A 1 100 ? 6.082 6.387 -6.906 1 98.88 100 ALA A CA 1
ATOM 838 C C . ALA A 1 100 ? 5.859 5.246 -7.895 1 98.88 100 ALA A C 1
ATOM 840 O O . ALA A 1 100 ? 5.312 4.199 -7.535 1 98.88 100 ALA A O 1
ATOM 841 N N . THR A 1 101 ? 6.184 5.496 -9.094 1 98.75 101 THR A N 1
ATOM 842 C CA . THR A 1 101 ? 6.285 4.402 -10.055 1 98.75 101 THR A CA 1
ATOM 843 C C . THR A 1 101 ? 7.539 3.568 -9.797 1 98.75 101 THR A C 1
ATOM 845 O O . THR A 1 101 ? 8.617 4.117 -9.562 1 98.75 101 THR A O 1
ATOM 848 N N . PHE A 1 102 ? 7.387 2.275 -9.773 1 98.88 102 PHE A N 1
ATOM 849 C CA . PHE A 1 102 ? 8.453 1.304 -9.562 1 98.88 102 PHE A CA 1
ATOM 850 C C . PHE A 1 102 ? 8.57 0.361 -10.75 1 98.88 102 PHE A C 1
ATOM 852 O O . PHE A 1 102 ? 7.578 -0.224 -11.188 1 98.88 102 PHE A O 1
ATOM 859 N N . THR A 1 103 ? 9.734 0.3 -11.312 1 98.88 103 THR A N 1
ATOM 860 C CA . THR A 1 103 ? 9.945 -0.498 -12.516 1 98.88 103 THR A CA 1
ATOM 861 C C . THR A 1 103 ? 11.156 -1.415 -12.344 1 98.88 103 THR A C 1
ATOM 863 O O . THR A 1 103 ? 11.945 -1.25 -11.406 1 98.88 103 THR A O 1
ATOM 866 N N . GLY A 1 104 ? 11.281 -2.408 -13.234 1 98.81 104 GLY A N 1
ATOM 867 C CA . GLY A 1 104 ? 12.422 -3.311 -13.297 1 98.81 104 GLY A CA 1
ATOM 868 C C . GLY A 1 104 ? 12.266 -4.398 -14.344 1 98.81 104 GLY A C 1
ATOM 869 O O . GLY A 1 104 ? 11.188 -4.555 -14.93 1 98.81 104 GLY A O 1
ATOM 870 N N . THR A 1 105 ? 13.383 -5.035 -14.586 1 98.88 105 THR A N 1
ATOM 871 C CA . THR A 1 105 ? 13.438 -6.195 -15.469 1 98.88 105 THR A CA 1
ATOM 872 C C . THR A 1 105 ? 13.977 -7.414 -14.727 1 98.88 105 THR A C 1
ATOM 874 O O . THR A 1 105 ? 15 -7.332 -14.047 1 98.88 105 THR A O 1
ATOM 877 N N . MET A 1 106 ? 13.297 -8.539 -14.883 1 98.62 106 MET A N 1
ATOM 878 C CA . MET A 1 106 ? 13.781 -9.742 -14.211 1 98.62 106 MET A CA 1
ATOM 879 C C . MET A 1 106 ? 14.953 -10.359 -14.969 1 98.62 106 MET A C 1
ATOM 881 O O . MET A 1 106 ? 14.758 -11.211 -15.836 1 98.62 106 MET A O 1
ATOM 885 N N . LYS A 1 107 ? 16.078 -10.031 -14.492 1 98.56 107 LYS A N 1
ATOM 886 C CA . LYS A 1 107 ? 17.281 -10.477 -15.188 1 98.56 107 LYS A CA 1
ATOM 887 C C . LYS A 1 107 ? 18.016 -11.539 -14.383 1 98.56 107 LYS A C 1
ATOM 889 O O . LYS A 1 107 ? 18.953 -12.172 -14.883 1 98.56 107 LYS A O 1
ATOM 894 N N . GLY A 1 108 ? 17.719 -11.664 -13.141 1 98.06 108 GLY A N 1
ATOM 895 C CA . GLY A 1 108 ? 18.234 -12.727 -12.289 1 98.06 108 GLY A CA 1
ATOM 896 C C . GLY A 1 108 ? 17.172 -13.688 -11.805 1 98.06 108 GLY A C 1
ATOM 897 O O . GLY A 1 108 ? 15.977 -13.43 -11.977 1 98.06 108 GLY A O 1
ATOM 898 N N . PRO A 1 109 ? 17.656 -14.758 -11.227 1 96.56 109 PRO A N 1
ATOM 899 C CA . PRO A 1 109 ? 16.688 -15.758 -10.742 1 96.56 109 PRO A CA 1
ATOM 900 C C . PRO A 1 109 ? 15.953 -15.297 -9.492 1 96.56 109 PRO A C 1
ATOM 902 O O . PRO A 1 109 ? 16.344 -14.312 -8.859 1 96.56 109 PRO A O 1
ATOM 905 N N . MET A 1 110 ? 14.836 -15.938 -9.281 1 93.06 110 MET A N 1
ATOM 906 C CA . MET A 1 110 ? 14.039 -15.727 -8.086 1 93.06 110 MET A CA 1
ATOM 907 C C . MET A 1 110 ? 13.664 -17.062 -7.441 1 93.06 110 MET A C 1
ATOM 909 O O . MET A 1 110 ? 13.609 -18.078 -8.125 1 93.06 110 MET A O 1
ATOM 913 N N . ILE A 1 111 ? 13.508 -16.984 -6.145 1 85.94 111 ILE A N 1
ATOM 914 C CA . ILE A 1 111 ? 13.023 -18.188 -5.473 1 85.94 111 ILE A CA 1
ATOM 915 C C . ILE A 1 111 ? 11.5 -18.172 -5.438 1 85.94 111 ILE A C 1
ATOM 917 O O . ILE A 1 111 ? 10.891 -17.203 -4.973 1 85.94 111 ILE A O 1
ATOM 921 N N . GLY A 1 112 ? 10.961 -19.219 -5.941 1 79.56 112 GLY A N 1
ATOM 922 C CA . GLY A 1 112 ? 9.508 -19.328 -5.988 1 79.56 112 GLY A CA 1
ATOM 923 C C . GLY A 1 112 ? 8.898 -19.766 -4.668 1 79.56 112 GLY A C 1
ATOM 924 O O . GLY A 1 112 ? 9.625 -20.062 -3.715 1 79.56 112 GLY A O 1
ATOM 925 N N . ALA A 1 113 ? 7.582 -19.781 -4.594 1 73.88 113 ALA A N 1
ATOM 926 C CA . ALA A 1 113 ? 6.84 -20.156 -3.395 1 73.88 113 ALA A CA 1
ATOM 927 C C . ALA A 1 113 ? 7.125 -21.609 -3.002 1 73.88 113 ALA A C 1
ATOM 929 O O . ALA A 1 113 ? 7.031 -21.969 -1.826 1 73.88 113 ALA A O 1
ATOM 930 N N . ASP A 1 114 ? 7.48 -22.375 -3.928 1 76.81 114 ASP A N 1
ATOM 931 C CA . ASP A 1 114 ? 7.766 -23.781 -3.674 1 76.81 114 ASP A CA 1
ATOM 932 C C . ASP A 1 114 ? 9.227 -23.984 -3.291 1 76.81 114 ASP A C 1
ATOM 934 O O . ASP A 1 114 ? 9.664 -25.109 -3.074 1 76.81 114 ASP A O 1
ATOM 938 N N . GLY A 1 115 ? 9.922 -22.906 -3.273 1 82.25 115 GLY A N 1
ATOM 939 C CA . GLY A 1 115 ? 11.32 -22.984 -2.887 1 82.25 115 GLY A CA 1
ATOM 940 C C . GLY A 1 115 ? 12.25 -23.219 -4.059 1 82.25 115 GLY A C 1
ATOM 941 O O . GLY A 1 115 ? 13.477 -23.188 -3.902 1 82.25 115 GLY A O 1
ATOM 942 N N . LYS A 1 116 ? 11.656 -23.406 -5.168 1 89.62 116 LYS A N 1
ATOM 943 C CA . LYS A 1 116 ? 12.461 -23.672 -6.359 1 89.62 116 LYS A CA 1
ATOM 944 C C . LYS A 1 116 ? 12.922 -22.359 -7 1 89.62 116 LYS A C 1
ATOM 946 O O . LYS A 1 116 ? 12.25 -21.344 -6.887 1 89.62 116 LYS A O 1
ATOM 951 N N . GLU A 1 117 ? 14 -22.516 -7.652 1 93.75 117 GLU A N 1
ATOM 952 C CA . GLU A 1 117 ? 14.531 -21.359 -8.375 1 93.75 117 GLU A CA 1
ATOM 953 C C . GLU A 1 117 ? 13.805 -21.156 -9.703 1 93.75 117 GLU A C 1
ATOM 955 O O . GLU A 1 117 ? 13.57 -22.125 -10.438 1 93.75 117 GLU A O 1
ATOM 960 N N . ILE A 1 118 ? 13.43 -20 -9.906 1 95.12 118 ILE A N 1
ATOM 961 C CA . ILE A 1 118 ? 12.812 -19.609 -11.172 1 95.12 118 ILE A CA 1
ATOM 962 C C . ILE A 1 118 ? 13.812 -18.828 -12.008 1 95.12 118 ILE A C 1
ATOM 964 O O . ILE A 1 118 ? 14.344 -17.797 -11.57 1 95.12 118 ILE A O 1
ATOM 968 N N . PRO A 1 119 ? 14.094 -19.359 -13.164 1 96.94 119 PRO A N 1
ATOM 969 C CA . PRO A 1 119 ? 15.031 -18.625 -14.016 1 96.94 119 PRO A CA 1
ATOM 970 C C . PRO A 1 119 ? 14.508 -17.266 -14.445 1 96.94 119 PRO A C 1
ATOM 972 O O . PRO A 1 119 ? 13.297 -17.031 -14.414 1 96.94 119 PRO A O 1
ATOM 975 N N . PRO A 1 120 ? 15.453 -16.391 -14.852 1 97.94 120 PRO A N 1
ATOM 976 C CA . PRO A 1 120 ? 15.016 -15.078 -15.344 1 97.94 120 PRO A CA 1
ATOM 977 C C . PRO A 1 120 ? 14.078 -15.18 -16.547 1 97.94 120 PRO A C 1
ATOM 979 O O . PRO A 1 120 ? 14.266 -16.047 -17.406 1 97.94 120 PRO A O 1
ATOM 982 N N . THR A 1 121 ? 13.148 -14.312 -16.594 1 98.12 121 THR A N 1
ATOM 983 C CA . THR A 1 121 ? 12.211 -14.281 -17.703 1 98.12 121 THR A CA 1
ATOM 984 C C . THR A 1 121 ? 12.562 -13.164 -18.688 1 98.12 121 THR A C 1
ATOM 986 O O . THR A 1 121 ? 12.047 -13.125 -19.812 1 98.12 121 THR A O 1
ATOM 989 N N . ASN A 1 122 ? 13.359 -12.258 -18.234 1 98.75 122 ASN A N 1
ATOM 990 C CA . ASN A 1 122 ? 13.789 -11.094 -19 1 98.75 122 ASN A CA 1
ATOM 991 C C . ASN A 1 122 ? 12.617 -10.172 -19.312 1 98.75 122 ASN A C 1
ATOM 993 O O . ASN A 1 122 ? 12.688 -9.359 -20.234 1 98.75 122 ASN A O 1
ATOM 997 N N . ARG A 1 123 ? 11.508 -10.266 -18.641 1 98.69 123 ARG A N 1
ATOM 998 C CA . ARG A 1 123 ? 10.344 -9.406 -18.797 1 98.69 123 ARG A CA 1
ATOM 999 C C . ARG A 1 123 ? 10.367 -8.258 -17.781 1 98.69 123 ARG A C 1
ATOM 1001 O O . ARG A 1 123 ? 11.055 -8.336 -16.766 1 98.69 123 ARG A O 1
ATOM 1008 N N . LYS A 1 124 ? 9.602 -7.172 -18.094 1 98.81 124 LYS A N 1
ATOM 1009 C CA . LYS A 1 124 ? 9.586 -5.949 -17.297 1 98.81 124 LYS A CA 1
ATOM 1010 C C . LYS A 1 124 ? 8.32 -5.863 -16.453 1 98.81 124 LYS A C 1
ATOM 1012 O O . LYS A 1 124 ? 7.309 -6.492 -16.766 1 98.81 124 LYS A O 1
ATOM 1017 N N . PHE A 1 125 ? 8.43 -5.148 -15.367 1 98.44 125 PHE A N 1
ATOM 1018 C CA . PHE A 1 125 ? 7.25 -4.801 -14.594 1 98.44 125 PHE A CA 1
ATOM 1019 C C . PHE A 1 125 ? 7.168 -3.295 -14.375 1 98.44 125 PHE A C 1
ATOM 1021 O O . PHE A 1 125 ? 8.164 -2.586 -14.508 1 98.44 125 PHE A O 1
ATOM 1028 N N . LYS A 1 126 ? 6.023 -2.826 -14.203 1 98.56 126 LYS A N 1
ATOM 1029 C CA . LYS A 1 126 ? 5.688 -1.47 -13.781 1 98.56 126 LYS A CA 1
ATOM 1030 C C . LYS A 1 126 ? 4.508 -1.47 -12.812 1 98.56 126 LYS A C 1
ATOM 1032 O O . LYS A 1 126 ? 3.418 -1.934 -13.156 1 98.56 126 LYS A O 1
ATOM 1037 N N . VAL A 1 127 ? 4.727 -1.021 -11.586 1 98.31 127 VAL A N 1
ATOM 1038 C CA . VAL A 1 127 ? 3.68 -0.943 -10.57 1 98.31 127 VAL A CA 1
ATOM 1039 C C . VAL A 1 127 ? 3.852 0.333 -9.742 1 98.31 127 VAL A C 1
ATOM 1041 O O . VAL A 1 127 ? 4.852 1.041 -9.891 1 98.31 127 VAL A O 1
ATOM 1044 N N . GLU A 1 128 ? 2.85 0.691 -8.984 1 98.19 128 GLU A N 1
ATOM 1045 C CA . GLU A 1 128 ? 3.037 1.741 -7.992 1 98.19 128 GLU A CA 1
ATOM 1046 C C . GLU A 1 128 ? 3.639 1.182 -6.703 1 98.19 128 GLU A C 1
ATOM 1048 O O . GLU A 1 128 ? 3.322 0.059 -6.305 1 98.19 128 GLU A O 1
ATOM 1053 N N . PHE A 1 129 ? 4.492 1.906 -6.113 1 98.62 129 PHE A N 1
ATOM 1054 C CA . PHE A 1 129 ? 5.215 1.567 -4.895 1 98.62 129 PHE A CA 1
ATOM 1055 C C . PHE A 1 129 ? 4.926 2.584 -3.795 1 98.62 129 PHE A C 1
ATOM 1057 O O . PHE A 1 129 ? 5.25 3.766 -3.934 1 98.62 129 PHE A O 1
ATOM 1064 N N . CYS A 1 130 ? 4.309 2.125 -2.746 1 98.88 130 CYS A N 1
ATOM 1065 C CA . CYS A 1 130 ? 3.949 2.984 -1.622 1 98.88 130 CYS A CA 1
ATOM 1066 C C . CYS A 1 130 ? 4.82 2.684 -0.408 1 98.88 130 CYS A C 1
ATOM 1068 O O . CYS A 1 130 ? 4.996 1.521 -0.037 1 98.88 130 CYS A O 1
ATOM 1070 N N . THR A 1 131 ? 5.375 3.68 0.204 1 98.94 131 THR A N 1
ATOM 1071 C CA . THR A 1 131 ? 6.129 3.572 1.449 1 98.94 131 THR A CA 1
ATOM 1072 C C . THR A 1 131 ? 5.473 4.402 2.551 1 98.94 131 THR A C 1
ATOM 1074 O O . THR A 1 131 ? 5.285 5.609 2.395 1 98.94 131 THR A O 1
ATOM 1077 N N . VAL A 1 132 ? 5.098 3.795 3.604 1 98.94 132 VAL A N 1
ATOM 1078 C CA . VAL A 1 132 ? 4.688 4.449 4.84 1 98.94 132 VAL A CA 1
ATOM 1079 C C . VAL A 1 132 ? 5.762 4.254 5.91 1 98.94 132 VAL A C 1
ATOM 1081 O O . VAL A 1 132 ? 6.035 3.123 6.324 1 98.94 132 VAL A O 1
ATOM 1084 N N . ALA A 1 133 ? 6.324 5.34 6.375 1 98.94 133 ALA A N 1
ATOM 1085 C CA . ALA A 1 133 ? 7.48 5.23 7.258 1 98.94 133 ALA A CA 1
ATOM 1086 C C . ALA A 1 133 ? 7.258 6.012 8.555 1 98.94 133 ALA A C 1
ATOM 1088 O O . ALA A 1 133 ? 6.719 7.117 8.531 1 98.94 133 ALA A O 1
ATOM 1089 N N . HIS A 1 134 ? 7.664 5.398 9.641 1 98.88 134 HIS A N 1
ATOM 1090 C CA . HIS A 1 134 ? 7.715 6.035 10.953 1 98.88 134 HIS A CA 1
ATOM 1091 C C . HIS A 1 134 ? 9.141 6.449 11.305 1 98.88 134 HIS A C 1
ATOM 1093 O O . HIS A 1 134 ? 10.023 5.602 11.422 1 98.88 134 HIS A O 1
ATOM 1099 N N . TRP A 1 135 ? 9.32 7.734 11.531 1 98.38 135 TRP A N 1
ATOM 1100 C CA . TRP A 1 135 ? 10.656 8.281 11.75 1 98.38 135 TRP A CA 1
ATOM 1101 C C . TRP A 1 135 ? 10.859 8.641 13.219 1 98.38 135 TRP A C 1
ATOM 1103 O O . TRP A 1 135 ? 9.953 9.172 13.867 1 98.38 135 TRP A O 1
ATOM 1113 N N . LYS A 1 136 ? 11.984 8.3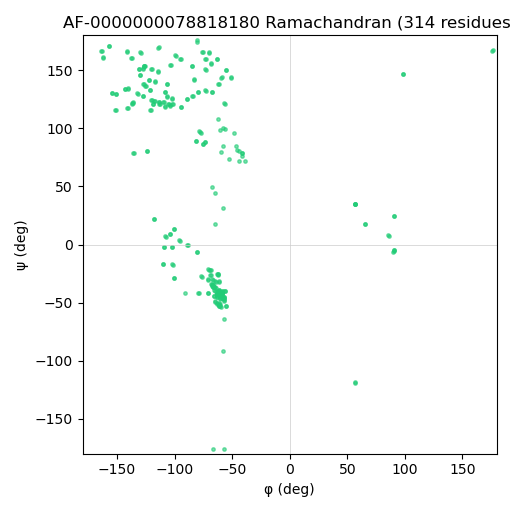44 13.719 1 97 136 LYS A N 1
ATOM 1114 C CA . LYS A 1 136 ? 12.492 8.828 15 1 97 136 LYS A CA 1
ATOM 1115 C C . LYS A 1 136 ? 13.953 9.234 14.898 1 97 136 LYS A C 1
ATOM 1117 O O . LYS A 1 136 ? 14.797 8.438 14.469 1 97 136 LYS A O 1
ATOM 1122 N N . ASN A 1 137 ? 14.227 10.516 15.219 1 94.69 137 ASN A N 1
ATOM 1123 C CA . ASN A 1 137 ? 15.586 11.039 15.195 1 94.69 137 ASN A CA 1
ATOM 1124 C C . ASN A 1 137 ? 16.234 10.867 13.828 1 94.69 137 ASN A C 1
ATOM 1126 O O . ASN A 1 137 ? 17.375 10.414 13.734 1 94.69 137 ASN A O 1
ATOM 1130 N N . GLY A 1 138 ? 15.438 10.984 12.844 1 96.06 138 GLY A N 1
ATOM 1131 C CA . GLY A 1 138 ? 15.953 11.008 11.484 1 96.06 138 GLY A CA 1
ATOM 1132 C C . GLY A 1 138 ? 16.141 9.617 10.898 1 96.06 138 GLY A C 1
ATOM 1133 O O . GLY A 1 138 ? 16.703 9.461 9.812 1 96.06 138 GLY A O 1
ATOM 1134 N N . GLU A 1 139 ? 15.68 8.609 11.586 1 98.31 139 GLU A N 1
ATOM 1135 C CA . GLU A 1 139 ? 15.758 7.234 11.109 1 98.31 139 GLU A CA 1
ATOM 1136 C C . GLU A 1 139 ? 14.383 6.566 11.133 1 98.31 139 GLU A C 1
ATOM 1138 O O . GLU A 1 139 ? 13.539 6.891 11.977 1 98.31 139 GLU A O 1
ATOM 1143 N N . ILE A 1 140 ? 14.25 5.609 10.273 1 98.81 140 ILE A N 1
ATOM 1144 C CA . ILE A 1 140 ? 12.992 4.867 10.203 1 98.81 140 ILE A CA 1
ATOM 1145 C C . ILE A 1 140 ? 13 3.75 11.242 1 98.81 140 ILE A C 1
ATOM 1147 O O . ILE A 1 140 ? 13.93 2.941 11.289 1 98.81 140 ILE A O 1
ATOM 1151 N N . VAL A 1 141 ? 11.992 3.699 12.031 1 98.69 141 VAL A N 1
ATOM 1152 C CA . VAL A 1 141 ? 11.867 2.658 13.047 1 98.69 141 VAL A CA 1
ATOM 1153 C C . VAL A 1 141 ? 10.906 1.571 12.562 1 98.69 141 VAL A C 1
ATOM 1155 O O . VAL A 1 141 ? 10.984 0.423 13 1 98.69 141 VAL A O 1
ATOM 1158 N N . GLU A 1 142 ? 9.961 1.972 11.727 1 98.75 142 GLU A N 1
ATOM 1159 C CA . GLU A 1 142 ? 9 1.077 11.094 1 98.75 142 GLU A CA 1
ATOM 1160 C C . GLU A 1 142 ? 8.695 1.519 9.664 1 98.75 142 GLU A C 1
ATOM 1162 O O . GLU A 1 142 ? 8.492 2.707 9.406 1 98.75 142 GLU A O 1
ATOM 1167 N N . GLU A 1 143 ? 8.703 0.587 8.773 1 98.88 143 GLU A N 1
ATOM 1168 C CA . GLU A 1 143 ? 8.484 0.866 7.355 1 98.88 143 GLU A CA 1
ATOM 1169 C C . GLU A 1 143 ? 7.539 -0.153 6.73 1 98.88 143 GLU A C 1
ATOM 1171 O O . GLU A 1 143 ? 7.758 -1.361 6.84 1 98.88 143 GLU A O 1
ATOM 1176 N N . ARG A 1 144 ? 6.453 0.339 6.164 1 98.75 144 ARG A N 1
ATOM 1177 C CA . ARG A 1 144 ? 5.539 -0.488 5.383 1 98.75 144 ARG A CA 1
ATOM 1178 C C . ARG A 1 144 ? 5.691 -0.212 3.891 1 98.75 144 ARG A C 1
ATOM 1180 O O . ARG A 1 144 ? 5.578 0.935 3.451 1 98.75 144 ARG A O 1
ATOM 1187 N N . LEU A 1 145 ? 6.023 -1.235 3.197 1 98.75 145 LEU A N 1
ATOM 1188 C CA . LEU A 1 145 ? 6.137 -1.173 1.743 1 98.75 145 LEU A CA 1
ATOM 1189 C C . LEU A 1 145 ? 4.973 -1.896 1.075 1 98.75 145 LEU A C 1
ATOM 1191 O O . LEU A 1 145 ? 4.684 -3.049 1.4 1 98.75 145 LEU A O 1
ATOM 1195 N N . PHE A 1 146 ? 4.301 -1.188 0.169 1 98.44 146 PHE A N 1
ATOM 1196 C CA . PHE A 1 146 ? 3.16 -1.752 -0.538 1 98.44 146 PHE A CA 1
ATOM 1197 C C . PHE A 1 146 ? 3.355 -1.657 -2.047 1 98.44 146 PHE A C 1
ATOM 1199 O O . PHE A 1 146 ? 3.793 -0.625 -2.557 1 98.44 146 PHE A O 1
ATOM 1206 N N . TYR A 1 147 ? 3.029 -2.723 -2.688 1 97.62 147 TYR A N 1
ATOM 1207 C CA . TYR A 1 147 ? 2.916 -2.752 -4.141 1 97.62 147 TYR A CA 1
ATOM 1208 C C . TYR A 1 147 ? 2.119 -3.967 -4.602 1 97.62 147 TYR A C 1
ATOM 1210 O O . TYR A 1 147 ? 1.957 -4.934 -3.852 1 97.62 147 TYR A O 1
ATOM 1218 N N . ASP A 1 148 ? 1.646 -3.867 -5.797 1 96.56 148 ASP A N 1
ATOM 1219 C CA . ASP A 1 148 ? 0.837 -4.93 -6.387 1 96.56 148 ASP A CA 1
ATOM 1220 C C . ASP A 1 148 ? 1.704 -6.113 -6.805 1 96.56 148 ASP A C 1
ATOM 1222 O O . ASP A 1 148 ? 2.029 -6.27 -7.98 1 96.56 148 ASP A O 1
ATOM 1226 N N . LEU A 1 149 ? 1.94 -7.008 -5.879 1 95 149 LEU A N 1
ATOM 1227 C CA . LEU A 1 149 ? 2.82 -8.148 -6.129 1 95 149 LEU A CA 1
ATOM 1228 C C . LEU A 1 149 ? 2.213 -9.086 -7.164 1 95 149 LEU A C 1
ATOM 1230 O O . LEU A 1 149 ? 2.932 -9.664 -7.984 1 95 149 LEU A O 1
ATOM 1234 N N . VAL A 1 150 ? 0.927 -9.258 -7.148 1 92.88 150 VAL A N 1
ATOM 1235 C CA . VAL A 1 150 ? 0.266 -10.086 -8.148 1 92.88 150 VAL A CA 1
ATOM 1236 C C . VAL A 1 150 ? 0.458 -9.484 -9.539 1 92.88 150 VAL A C 1
ATOM 1238 O O . VAL A 1 150 ? 0.836 -10.18 -10.477 1 92.88 150 VAL A O 1
ATOM 1241 N N . GLY A 1 151 ? 0.144 -8.18 -9.641 1 94.44 151 GLY A N 1
ATOM 1242 C CA . GLY A 1 151 ? 0.362 -7.504 -10.906 1 94.44 151 GLY A CA 1
ATOM 1243 C C . GLY A 1 151 ? 1.795 -7.602 -11.398 1 94.44 151 GLY A C 1
ATOM 1244 O O . GLY A 1 151 ? 2.037 -7.801 -12.586 1 94.44 151 GLY A O 1
ATOM 1245 N N . LEU A 1 152 ? 2.709 -7.48 -10.516 1 96.56 152 LEU A N 1
ATOM 1246 C CA . LEU A 1 152 ? 4.125 -7.609 -10.852 1 96.56 152 LEU A CA 1
ATOM 1247 C C . LEU A 1 152 ? 4.43 -9 -11.391 1 96.56 152 LEU A C 1
ATOM 1249 O O . LEU A 1 152 ? 5.031 -9.133 -12.461 1 96.56 152 LEU A O 1
ATOM 1253 N N . MET A 1 153 ? 4.039 -9.992 -10.664 1 93.88 153 MET A N 1
ATOM 1254 C CA . MET A 1 153 ? 4.309 -11.367 -11.078 1 93.88 153 MET A CA 1
ATOM 1255 C C . MET A 1 153 ? 3.693 -11.656 -12.438 1 93.88 153 MET A C 1
ATOM 1257 O O . MET A 1 153 ? 4.309 -12.328 -13.273 1 93.88 153 MET A O 1
ATOM 1261 N N . LYS A 1 154 ? 2.527 -11.219 -12.656 1 93.56 154 LYS A N 1
ATOM 1262 C CA . LYS A 1 154 ? 1.879 -11.391 -13.953 1 93.56 154 LYS A CA 1
ATOM 1263 C C . LYS A 1 154 ? 2.699 -10.75 -15.07 1 93.56 154 LYS A C 1
ATOM 1265 O O . LYS A 1 154 ? 2.91 -11.352 -16.125 1 93.56 154 LYS A O 1
ATOM 1270 N N . GLN A 1 155 ? 3.133 -9.609 -14.852 1 97.31 155 GLN A N 1
ATOM 1271 C CA . GLN A 1 155 ? 3.859 -8.852 -15.867 1 97.31 155 GLN A CA 1
ATOM 1272 C C . GLN A 1 155 ? 5.18 -9.523 -16.219 1 97.31 155 GLN A C 1
ATOM 1274 O O . GLN A 1 155 ? 5.625 -9.469 -17.375 1 97.31 155 GLN A O 1
ATOM 1279 N N . ILE A 1 156 ? 5.781 -10.211 -15.242 1 97.12 156 ILE A N 1
ATOM 1280 C CA . ILE A 1 156 ? 7.074 -10.828 -15.516 1 97.12 156 ILE A CA 1
ATOM 1281 C C . ILE A 1 156 ? 6.871 -12.297 -15.906 1 97.12 156 ILE A C 1
ATOM 1283 O O . ILE A 1 156 ? 7.836 -13.055 -15.992 1 97.12 156 ILE A O 1
ATOM 1287 N N . GLY A 1 157 ? 5.734 -12.711 -16 1 94.81 157 GLY A N 1
ATOM 1288 C CA . GLY A 1 157 ? 5.418 -14 -16.609 1 94.81 157 GLY A CA 1
ATOM 1289 C C . GLY A 1 157 ? 5.402 -15.141 -15.609 1 94.81 157 GLY A C 1
ATOM 1290 O O . GLY A 1 157 ? 5.633 -16.297 -15.977 1 94.81 157 GLY A O 1
ATOM 1291 N N . LEU A 1 158 ? 5.184 -14.875 -14.383 1 91.25 158 LEU A N 1
ATOM 1292 C CA . LEU A 1 158 ? 5.219 -15.938 -13.375 1 91.25 158 LEU A CA 1
ATOM 1293 C C . LEU A 1 158 ? 3.818 -16.234 -12.859 1 91.25 158 LEU A C 1
ATOM 1295 O O . LEU A 1 158 ? 3.65 -17.078 -11.969 1 91.25 158 LEU A O 1
ATOM 1299 N N . MET A 1 159 ? 2.861 -15.562 -13.289 1 84.12 159 MET A N 1
ATOM 1300 C CA . MET A 1 159 ? 1.453 -15.773 -12.969 1 84.12 159 MET A CA 1
ATOM 1301 C C . MET A 1 159 ? 0.57 -15.453 -14.172 1 84.12 159 MET A C 1
ATOM 1303 O O . MET A 1 159 ? 0.963 -14.672 -15.047 1 84.12 159 MET A O 1
ATOM 1307 N N . MET B 1 1 ? 6.852 33.281 5.875 1 21.36 1 MET B N 1
ATOM 1308 C CA . MET B 1 1 ? 5.871 32.969 6.914 1 21.36 1 MET B CA 1
ATOM 1309 C C . MET B 1 1 ? 4.504 32.688 6.301 1 21.36 1 MET B C 1
ATOM 1311 O O . MET B 1 1 ? 3.648 32.062 6.941 1 21.36 1 MET B O 1
ATOM 1315 N N . LEU B 1 2 ? 4.145 32.906 4.957 1 22.31 2 LEU B N 1
ATOM 1316 C CA . LEU B 1 2 ? 3.115 33.625 4.211 1 22.31 2 LEU B CA 1
ATOM 1317 C C . LEU B 1 2 ? 1.913 32.719 3.949 1 22.31 2 LEU B C 1
ATOM 1319 O O . LEU B 1 2 ? 0.78 33.188 3.861 1 22.31 2 LEU B O 1
ATOM 1323 N N . TRP B 1 3 ? 1.75 31.438 3.586 1 25.75 3 TRP B N 1
ATOM 1324 C CA . TRP B 1 3 ? 0.75 31.375 2.525 1 25.75 3 TRP B CA 1
ATOM 1325 C C . TRP B 1 3 ? -0.657 31.531 3.094 1 25.75 3 TRP B C 1
ATOM 1327 O O . TRP B 1 3 ? -1.066 30.766 3.967 1 25.75 3 TRP B O 1
ATOM 1337 N N . ILE B 1 4 ? -1.225 32.719 3.096 1 30.02 4 ILE B N 1
ATOM 1338 C CA . ILE B 1 4 ? -2.453 33.406 3.488 1 30.02 4 ILE B CA 1
ATOM 1339 C C . ILE B 1 4 ? -3.646 32.75 2.777 1 30.02 4 ILE B C 1
ATOM 1341 O O . ILE B 1 4 ? -3.836 32.969 1.574 1 30.02 4 ILE B O 1
ATOM 1345 N N . TYR B 1 5 ? -3.896 31.578 2.389 1 35 5 TYR B N 1
ATOM 1346 C CA . TYR B 1 5 ? -5.133 31.5 1.617 1 35 5 TYR B CA 1
ATOM 1347 C C . TYR B 1 5 ? -6.32 31.969 2.441 1 35 5 TYR B C 1
ATOM 1349 O O . TYR B 1 5 ? -6.676 31.359 3.451 1 35 5 TYR B O 1
ATOM 1357 N N . GLN B 1 6 ? -6.477 33.312 2.553 1 33.47 6 GLN B N 1
ATOM 1358 C CA . GLN B 1 6 ? -7.605 34.062 3.08 1 33.47 6 GLN B CA 1
ATOM 1359 C C . GLN B 1 6 ? -8.852 33.875 2.223 1 33.47 6 GLN B C 1
ATOM 1361 O O . GLN B 1 6 ? -9.195 34.719 1.401 1 33.47 6 GLN B O 1
ATOM 1366 N N . ILE B 1 7 ? -9.266 33.062 1.344 1 40.56 7 ILE B N 1
ATOM 1367 C CA . ILE B 1 7 ? -10.375 33.594 0.544 1 40.56 7 ILE B CA 1
ATOM 1368 C C . ILE B 1 7 ? -11.562 33.906 1.45 1 40.56 7 ILE B C 1
ATOM 1370 O O . ILE B 1 7 ? -12.109 33 2.094 1 40.56 7 ILE B O 1
ATOM 1374 N N . LYS B 1 8 ? -11.883 35.094 1.935 1 35.59 8 LYS B N 1
ATOM 1375 C CA . LYS B 1 8 ? -12.906 35.938 2.568 1 35.59 8 LYS B CA 1
ATOM 1376 C C . LYS B 1 8 ? -14.18 36 1.719 1 35.59 8 LYS B C 1
ATOM 1378 O O . LYS B 1 8 ? -15.258 36.281 2.225 1 35.59 8 LYS B O 1
ATOM 1383 N N . GLY B 1 9 ? -14.312 36.531 0.476 1 38.28 9 GLY B N 1
ATOM 1384 C CA . GLY B 1 9 ? -15.57 36.969 -0.094 1 38.28 9 GLY B CA 1
ATOM 1385 C C . GLY B 1 9 ? -16.625 35.906 -0.147 1 38.28 9 GLY B C 1
ATOM 1386 O O . GLY B 1 9 ? -16.328 34.719 0.068 1 38.28 9 GLY B O 1
ATOM 1387 N N . ASP B 1 10 ? -18.078 36.094 -0.822 1 42.22 10 ASP B N 1
ATOM 1388 C CA . ASP B 1 10 ? -19.391 35.469 -0.703 1 42.22 10 ASP B CA 1
ATOM 1389 C C . ASP B 1 10 ? -19.312 33.969 -1.032 1 42.22 10 ASP B C 1
ATOM 1391 O O . ASP B 1 10 ? -20.266 33.219 -0.775 1 42.22 10 ASP B O 1
ATOM 1395 N N . GLY B 1 11 ? -18.766 33.438 -2.221 1 42.41 11 GLY B N 1
ATOM 1396 C CA . GLY B 1 11 ? -18.578 32.062 -2.666 1 42.41 11 GLY B CA 1
ATOM 1397 C C . GLY B 1 11 ? -17.594 31.281 -1.816 1 42.41 11 GLY B C 1
ATOM 1398 O O . GLY B 1 11 ? -16.422 31.172 -2.168 1 42.41 11 GLY B O 1
ATOM 1399 N N . GLU B 1 12 ? -17.469 31.219 -0.534 1 44.91 12 GLU B N 1
ATOM 1400 C CA . GLU B 1 12 ? -16.672 30.75 0.587 1 44.91 12 GLU B CA 1
ATOM 1401 C C . GLU B 1 12 ? -16.109 29.344 0.307 1 44.91 12 GLU B C 1
ATOM 1403 O O . GLU B 1 12 ? -16.859 28.406 0.083 1 44.91 12 GLU B O 1
ATOM 1408 N N . ARG B 1 13 ? -15.125 29.156 -0.59 1 47.88 13 ARG B N 1
ATOM 1409 C CA . ARG B 1 13 ? -14.477 27.859 -0.678 1 47.88 13 ARG B CA 1
ATOM 1410 C C . ARG B 1 13 ? -14.227 27.266 0.708 1 47.88 13 ARG B C 1
ATOM 1412 O O . ARG B 1 13 ? -13.578 27.906 1.548 1 47.88 13 ARG B O 1
ATOM 1419 N N . VAL B 1 14 ? -15.117 26.734 1.456 1 53.19 14 VAL B N 1
ATOM 1420 C CA . VAL B 1 14 ? -14.906 25.969 2.682 1 53.19 14 VAL B CA 1
ATOM 1421 C C . VAL B 1 14 ? -13.711 25.031 2.514 1 53.19 14 VAL B C 1
ATOM 1423 O O . VAL B 1 14 ? -13.734 24.141 1.666 1 53.19 14 VAL B O 1
ATOM 1426 N N . GLU B 1 15 ? -12.469 25.578 2.625 1 68.12 15 GLU B N 1
ATOM 1427 C CA . GLU B 1 15 ? -11.266 24.75 2.555 1 68.12 15 GLU B CA 1
ATOM 1428 C C . GLU B 1 15 ? -11.289 23.641 3.6 1 68.12 15 GLU B C 1
ATOM 1430 O O . GLU B 1 15 ? -11.453 23.906 4.793 1 68.12 15 GLU B O 1
ATOM 1435 N N . VAL B 1 16 ? -11.617 22.547 3.236 1 83.81 16 VAL B N 1
ATOM 1436 C CA . VAL B 1 16 ? -11.586 21.375 4.113 1 83.81 16 VAL B CA 1
ATOM 1437 C C . VAL B 1 16 ? -10.172 21.203 4.672 1 83.81 16 VAL B C 1
ATOM 1439 O O . VAL B 1 16 ? -9.195 21.172 3.916 1 83.81 16 VAL B O 1
ATOM 1442 N N . THR B 1 17 ? -9.969 21.219 5.977 1 93.5 17 THR B N 1
ATOM 1443 C CA . THR B 1 17 ? -8.68 21.062 6.637 1 93.5 17 THR B CA 1
ATOM 1444 C C . THR B 1 17 ? -8.234 19.609 6.609 1 93.5 17 THR B C 1
ATOM 1446 O O . THR B 1 17 ? -9.031 18.703 6.32 1 93.5 17 THR B O 1
ATOM 1449 N N . VAL B 1 18 ? -7.008 19.438 6.91 1 95.81 18 VAL B N 1
ATOM 1450 C CA . VAL B 1 18 ? -6.504 18.078 6.965 1 95.81 18 VAL B CA 1
ATOM 1451 C C . VAL B 1 18 ? -7.203 17.312 8.086 1 95.81 18 VAL B C 1
ATOM 1453 O O . VAL B 1 18 ? -7.465 16.109 7.961 1 95.81 18 VAL B O 1
ATOM 1456 N N . GLU B 1 19 ? -7.477 17.953 9.211 1 96.19 19 GLU B N 1
ATOM 1457 C CA . GLU B 1 19 ? -8.203 17.312 10.312 1 96.19 19 GLU B CA 1
ATOM 1458 C C . GLU B 1 19 ? -9.586 16.859 9.867 1 96.19 19 GLU B C 1
ATOM 1460 O O . GLU B 1 19 ? -10.039 15.781 10.25 1 96.19 19 GLU B O 1
ATOM 1465 N N . GLU B 1 20 ? -10.195 17.641 9.133 1 96.88 20 GLU B N 1
ATOM 1466 C CA . GLU B 1 20 ? -11.5 17.281 8.594 1 96.88 20 GLU B CA 1
ATOM 1467 C C . GLU B 1 20 ? -11.391 16.109 7.625 1 96.88 20 GLU B C 1
ATOM 1469 O O . GLU B 1 20 ? -12.211 15.18 7.656 1 96.88 20 GLU B O 1
ATOM 1474 N N . ASN B 1 21 ? -10.383 16.172 6.758 1 97.81 21 ASN B N 1
ATOM 1475 C CA . ASN B 1 21 ? -10.164 15.062 5.848 1 97.81 21 ASN B CA 1
ATOM 1476 C C . ASN B 1 21 ? -9.93 13.758 6.602 1 97.81 21 ASN B C 1
ATOM 1478 O O . ASN B 1 21 ? -10.406 12.703 6.188 1 97.81 21 ASN B O 1
ATOM 1482 N N . LEU B 1 22 ? -9.188 13.812 7.676 1 98.44 22 LEU B N 1
ATOM 1483 C CA . LEU B 1 22 ? -8.914 12.625 8.477 1 98.44 22 LEU B CA 1
ATOM 1484 C C . LEU B 1 22 ? -10.188 12.094 9.117 1 98.44 22 LEU B C 1
ATOM 1486 O O . LEU B 1 22 ? -10.375 10.883 9.219 1 98.44 22 LEU B O 1
ATOM 1490 N N . GLN B 1 23 ? -11.008 12.969 9.57 1 98.12 23 GLN B N 1
ATOM 1491 C CA . GLN B 1 23 ? -12.297 12.547 10.102 1 98.12 23 GLN B CA 1
ATOM 1492 C C . GLN B 1 23 ? -13.148 11.883 9.016 1 98.12 23 GLN B C 1
ATOM 1494 O O . GLN B 1 23 ? -13.781 10.852 9.258 1 98.12 23 GLN B O 1
ATOM 1499 N N . LEU B 1 24 ? -13.156 12.508 7.879 1 98.38 24 LEU B N 1
ATOM 1500 C CA . LEU B 1 24 ? -13.914 11.945 6.766 1 98.38 24 LEU B CA 1
ATOM 1501 C C . LEU B 1 24 ? -13.367 10.57 6.383 1 98.38 24 LEU B C 1
ATOM 1503 O O . LEU B 1 24 ? -14.133 9.664 6.047 1 98.38 24 LEU B O 1
ATOM 1507 N N . MET B 1 25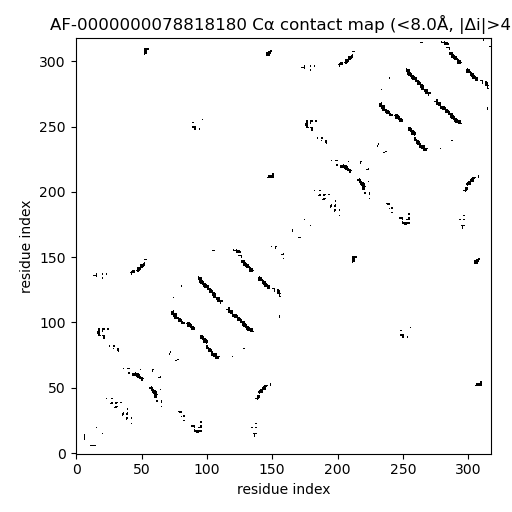 ? -12.078 10.383 6.406 1 98.69 25 MET B N 1
ATOM 1508 C CA . MET B 1 25 ? -11.461 9.078 6.16 1 98.69 25 MET B CA 1
ATOM 1509 C C . MET B 1 25 ? -11.992 8.039 7.141 1 98.69 25 MET B C 1
ATOM 1511 O O . MET B 1 25 ? -12.336 6.922 6.746 1 98.69 25 MET B O 1
ATOM 1515 N N . THR B 1 26 ? -12.055 8.398 8.359 1 98.75 26 THR B N 1
ATOM 1516 C CA . THR B 1 26 ? -12.555 7.484 9.375 1 98.75 26 THR B CA 1
ATOM 1517 C C . THR B 1 26 ? -14.016 7.125 9.117 1 98.75 26 THR B C 1
ATOM 1519 O O . THR B 1 26 ? -14.406 5.961 9.234 1 98.75 26 THR B O 1
ATOM 1522 N N . THR B 1 27 ? -14.828 8.078 8.75 1 98.62 27 THR B N 1
ATOM 1523 C CA . THR B 1 27 ? -16.234 7.82 8.469 1 98.62 27 THR B CA 1
ATOM 1524 C C . THR B 1 27 ? -16.391 6.945 7.23 1 98.62 27 THR B C 1
ATOM 1526 O O . THR B 1 27 ? -17.359 6.191 7.113 1 98.62 27 THR B O 1
ATOM 1529 N N . LEU B 1 28 ? -15.469 7.047 6.289 1 98.88 28 LEU B N 1
ATOM 1530 C CA . LEU B 1 28 ? -15.484 6.18 5.113 1 98.88 28 LEU B CA 1
ATOM 1531 C C . LEU B 1 28 ? -15.352 4.715 5.52 1 98.88 28 LEU B C 1
ATOM 1533 O O . LEU B 1 28 ? -16.141 3.877 5.09 1 98.88 28 LEU B O 1
ATOM 1537 N N . ASP B 1 29 ? -14.367 4.445 6.312 1 98.81 29 ASP B N 1
ATOM 1538 C CA . ASP B 1 29 ? -14.148 3.064 6.73 1 98.81 29 ASP B CA 1
ATOM 1539 C C . ASP B 1 29 ? -15.273 2.578 7.641 1 98.81 29 ASP B C 1
ATOM 1541 O O . ASP B 1 29 ? -15.641 1.402 7.605 1 98.81 29 ASP B O 1
ATOM 1545 N N . ASP B 1 30 ? -15.836 3.506 8.477 1 98.88 30 ASP B N 1
ATOM 1546 C CA . ASP B 1 30 ? -17.047 3.164 9.211 1 98.88 30 ASP B CA 1
ATOM 1547 C C . ASP B 1 30 ? -18.172 2.744 8.258 1 98.88 30 ASP B C 1
ATOM 1549 O O . ASP B 1 30 ? -18.875 1.767 8.516 1 98.88 30 ASP B O 1
ATOM 1553 N N . ALA B 1 31 ? -18.344 3.508 7.238 1 98.88 31 ALA B N 1
ATOM 1554 C CA . ALA B 1 31 ? -19.391 3.242 6.25 1 98.88 31 ALA B CA 1
ATOM 1555 C C . ALA B 1 31 ? -19.156 1.903 5.555 1 98.88 31 ALA B C 1
ATOM 1557 O O . ALA B 1 31 ? -20.094 1.143 5.328 1 98.88 31 ALA B O 1
ATOM 1558 N N . TRP B 1 32 ? -17.922 1.622 5.199 1 98.81 32 TRP B N 1
ATOM 1559 C CA . TRP B 1 32 ? -17.562 0.319 4.648 1 98.81 32 TRP B CA 1
ATOM 1560 C C . TRP B 1 32 ? -17.969 -0.804 5.598 1 98.81 32 TRP B C 1
ATOM 1562 O O . TRP B 1 32 ? -18.688 -1.724 5.211 1 98.81 32 TRP B O 1
ATOM 1572 N N . ASN B 1 33 ? -17.547 -0.698 6.812 1 98.88 33 ASN B N 1
ATOM 1573 C CA . ASN B 1 33 ? -17.75 -1.743 7.812 1 98.88 33 ASN B CA 1
ATOM 1574 C C . ASN B 1 33 ? -19.234 -2.004 8.062 1 98.88 33 ASN B C 1
ATOM 1576 O O . ASN B 1 33 ? -19.625 -3.139 8.328 1 98.88 33 ASN B O 1
ATOM 1580 N N . SER B 1 34 ? -20.016 -0.979 7.926 1 98.62 34 SER B N 1
ATOM 1581 C CA . SER B 1 34 ? -21.438 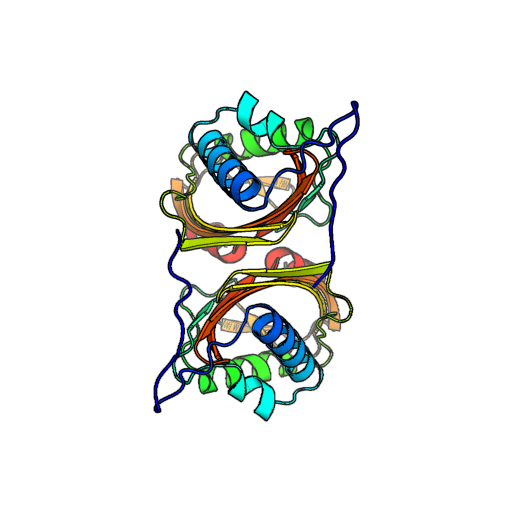-1.1 8.219 1 98.62 34 SER B CA 1
ATOM 1582 C C . SER B 1 34 ? -22.25 -1.207 6.934 1 98.62 34 SER B C 1
ATOM 1584 O O . SER B 1 34 ? -23.484 -1.251 6.977 1 98.62 34 SER B O 1
ATOM 1586 N N . GLN B 1 35 ? -21.594 -1.131 5.836 1 98.62 35 GLN B N 1
ATOM 1587 C CA . GLN B 1 35 ? -22.234 -1.114 4.523 1 98.62 35 GLN B CA 1
ATOM 1588 C C . GLN B 1 35 ? -23.234 0.038 4.41 1 98.62 35 GLN B C 1
ATOM 1590 O O . GLN B 1 35 ? -24.328 -0.132 3.873 1 98.62 35 GLN B O 1
ATOM 1595 N N . ASP B 1 36 ? -22.875 1.058 5.031 1 98.75 36 ASP B N 1
ATOM 1596 C CA . ASP B 1 36 ? -23.578 2.312 4.781 1 98.75 36 ASP B CA 1
ATOM 1597 C C . ASP B 1 36 ? -23.188 2.9 3.428 1 98.75 36 ASP B C 1
ATOM 1599 O O . ASP B 1 36 ? -22.344 3.801 3.355 1 98.75 36 ASP B O 1
ATOM 1603 N N . TRP B 1 37 ? -23.828 2.545 2.42 1 98.5 37 TRP B N 1
ATOM 1604 C CA . TRP B 1 37 ? -23.422 2.826 1.05 1 98.5 37 TRP B CA 1
ATOM 1605 C C . TRP B 1 37 ? -23.703 4.277 0.681 1 98.5 37 TRP B C 1
ATOM 1607 O O . TRP B 1 37 ? -23 4.867 -0.135 1 98.5 37 TRP B O 1
ATOM 1617 N N . ASP B 1 38 ? -24.656 4.84 1.287 1 98.38 38 ASP B N 1
ATOM 1618 C CA . ASP B 1 38 ? -24.891 6.258 1.049 1 98.38 38 ASP B CA 1
ATOM 1619 C C . ASP B 1 38 ? -23.688 7.102 1.463 1 98.38 38 ASP B C 1
ATOM 1621 O O . ASP B 1 38 ? -23.188 7.898 0.672 1 98.38 38 ASP B O 1
ATOM 1625 N N . THR B 1 39 ? -23.266 6.902 2.674 1 98.62 39 THR B N 1
ATOM 1626 C CA . THR B 1 39 ? -22.078 7.617 3.162 1 98.62 39 THR B CA 1
ATOM 1627 C C . THR B 1 39 ? -20.844 7.254 2.338 1 98.62 39 THR B C 1
ATOM 1629 O O . THR B 1 39 ? -20.047 8.125 1.997 1 98.62 39 THR B O 1
ATOM 1632 N N . PHE B 1 40 ? -20.75 6.004 2.049 1 98.75 40 PHE B N 1
ATOM 1633 C CA . PHE B 1 40 ? -19.625 5.512 1.254 1 98.75 40 PHE B CA 1
ATOM 1634 C C . PHE B 1 40 ? -19.562 6.234 -0.085 1 98.75 40 PHE B C 1
ATOM 1636 O O . PHE B 1 40 ? -18.5 6.746 -0.466 1 98.75 40 PHE B O 1
ATOM 1643 N N . GLU B 1 41 ? -20.641 6.328 -0.753 1 98.31 41 GLU B N 1
ATOM 1644 C CA . GLU B 1 41 ? -20.688 6.977 -2.059 1 98.31 41 GLU B CA 1
ATOM 1645 C C . GLU B 1 41 ? -20.438 8.477 -1.94 1 98.31 41 GLU B C 1
ATOM 1647 O O . GLU B 1 41 ? -19.766 9.062 -2.791 1 98.31 41 GLU B O 1
ATOM 1652 N N . LYS B 1 42 ? -20.875 9.07 -0.903 1 97.94 42 LYS B N 1
ATOM 1653 C CA . LYS B 1 42 ? -20.734 10.508 -0.69 1 97.94 42 LYS B CA 1
ATOM 1654 C C . LYS B 1 42 ? -19.266 10.883 -0.445 1 97.94 42 LYS B C 1
ATOM 1656 O O . LYS B 1 42 ? -18.891 12.055 -0.553 1 97.94 42 LYS B O 1
ATOM 1661 N N . ARG B 1 43 ? -18.531 9.93 -0.044 1 98.62 43 ARG B N 1
ATOM 1662 C CA . ARG B 1 43 ? -17.125 10.203 0.223 1 98.62 43 ARG B CA 1
ATOM 1663 C C . ARG B 1 43 ? -16.312 10.211 -1.069 1 98.62 43 ARG B C 1
ATOM 1665 O O . ARG B 1 43 ? -15.133 10.586 -1.069 1 98.62 43 ARG B O 1
ATOM 1672 N N . HIS B 1 44 ? -16.922 9.867 -2.166 1 98.88 44 HIS B N 1
ATOM 1673 C CA . HIS B 1 44 ? -16.234 9.773 -3.447 1 98.88 44 HIS B CA 1
ATOM 1674 C C . HIS B 1 44 ? -16.875 10.695 -4.484 1 98.88 44 HIS B C 1
ATOM 1676 O O . HIS B 1 44 ? -18.109 10.812 -4.539 1 98.88 44 HIS B O 1
ATOM 1682 N N . THR B 1 45 ? -16.031 11.312 -5.301 1 98.69 45 THR B N 1
ATOM 1683 C CA . THR B 1 45 ? -16.547 12.117 -6.398 1 98.69 45 THR B CA 1
ATOM 1684 C C . THR B 1 45 ? -17.172 11.227 -7.469 1 98.69 45 THR B C 1
ATOM 1686 O O . THR B 1 45 ? -16.922 10.016 -7.508 1 98.69 45 THR B O 1
ATOM 1689 N N . GLU B 1 46 ? -17.891 11.797 -8.305 1 98.25 46 GLU B N 1
ATOM 1690 C CA . GLU B 1 46 ? -18.531 11.086 -9.422 1 98.25 46 GLU B CA 1
ATOM 1691 C C . GLU B 1 46 ? -17.484 10.469 -10.344 1 98.25 46 GLU B C 1
ATOM 1693 O O . GLU B 1 46 ? -17.734 9.438 -10.969 1 98.25 46 GLU B O 1
ATOM 1698 N N . LYS B 1 47 ? -16.312 11.031 -10.367 1 98.25 47 LYS B N 1
ATOM 1699 C CA . LYS B 1 47 ? -15.305 10.578 -11.312 1 98.25 47 LYS B CA 1
ATOM 1700 C C . LYS B 1 47 ? -14.078 10.031 -10.578 1 98.25 47 LYS B C 1
ATOM 1702 O O . LYS B 1 47 ? -12.961 10.07 -11.109 1 98.25 47 LYS B O 1
ATOM 1707 N N . VAL B 1 48 ? -14.273 9.656 -9.414 1 98.81 48 VAL B N 1
ATOM 1708 C CA . VAL B 1 48 ? -13.164 9.141 -8.617 1 98.81 48 VAL B CA 1
ATOM 1709 C C . VAL B 1 48 ? -12.43 8.055 -9.398 1 98.81 48 VAL B C 1
ATOM 1711 O O . VAL B 1 48 ? -13.047 7.297 -10.148 1 98.81 48 VAL B O 1
ATOM 1714 N N . GLU B 1 49 ? -11.133 8.008 -9.242 1 98.81 49 GLU B N 1
ATOM 1715 C CA . GLU B 1 49 ? -10.312 6.887 -9.688 1 98.81 49 GLU B CA 1
ATOM 1716 C C . GLU B 1 49 ? -9.773 6.094 -8.5 1 98.81 49 GLU B C 1
ATOM 1718 O O . GLU B 1 49 ? -9.102 6.648 -7.625 1 98.81 49 GLU B O 1
ATOM 1723 N N . VAL B 1 50 ? -10.102 4.812 -8.5 1 98.75 50 VAL B N 1
ATOM 1724 C CA . VAL B 1 50 ? -9.703 3.951 -7.387 1 98.75 50 VAL B CA 1
ATOM 1725 C C . VAL B 1 50 ? -8.773 2.854 -7.891 1 98.75 50 VAL B C 1
ATOM 1727 O O . VAL B 1 50 ? -9.125 2.088 -8.789 1 98.75 50 VAL B O 1
ATOM 1730 N N . TYR B 1 51 ? -7.594 2.762 -7.309 1 98 51 TYR B N 1
ATOM 1731 C CA . TYR B 1 51 ? -6.578 1.779 -7.676 1 98 51 TYR B CA 1
ATOM 1732 C C . TYR B 1 51 ? -6.539 0.637 -6.664 1 98 51 TYR B C 1
ATOM 1734 O O . TYR B 1 51 ? -6.406 0.868 -5.461 1 98 51 TYR B O 1
ATOM 1742 N N . TRP B 1 52 ? -6.684 -0.613 -7.203 1 94.5 52 TRP B N 1
ATOM 1743 C CA . TRP B 1 52 ? -6.68 -1.825 -6.391 1 94.5 52 TRP B CA 1
ATOM 1744 C C . TRP B 1 52 ? -5.543 -2.754 -6.805 1 94.5 52 TRP B C 1
ATOM 1746 O O . TRP B 1 52 ? -5.188 -2.828 -7.984 1 94.5 52 TRP B O 1
ATOM 1756 N N . PRO B 1 53 ? -5.062 -3.514 -5.863 1 94.06 53 PRO B N 1
ATOM 1757 C CA . PRO B 1 53 ? -4.117 -4.555 -6.277 1 94.06 53 PRO B CA 1
ATOM 1758 C C . PRO B 1 53 ? -4.734 -5.566 -7.234 1 94.06 53 PRO B C 1
ATOM 1760 O O . PRO B 1 53 ? -5.898 -5.949 -7.07 1 94.06 53 PRO B O 1
ATOM 1763 N N . GLY B 1 54 ? -3.967 -5.914 -8.211 1 89.62 54 GLY B N 1
ATOM 1764 C CA . GLY B 1 54 ? -4.402 -6.941 -9.148 1 89.62 54 GLY B CA 1
ATOM 1765 C C . GLY B 1 54 ? -5.16 -6.387 -10.336 1 89.62 54 GLY B C 1
ATOM 1766 O O . GLY B 1 54 ? -5.492 -7.125 -11.266 1 89.62 54 GLY B O 1
ATOM 1767 N N . GLN B 1 55 ? -5.418 -5.109 -10.273 1 90.44 55 GLN B N 1
ATOM 1768 C CA . GLN B 1 55 ? -6.141 -4.48 -11.375 1 90.44 55 GLN B CA 1
ATOM 1769 C C . GLN B 1 55 ? -5.25 -3.496 -12.125 1 90.44 55 GLN B C 1
ATOM 1771 O O . GLN B 1 55 ? -4.812 -2.49 -11.562 1 90.44 55 GLN B O 1
ATOM 1776 N N . PRO B 1 56 ? -5.043 -3.68 -13.359 1 88.69 56 PRO B N 1
ATOM 1777 C CA . PRO B 1 56 ? -4.141 -2.811 -14.117 1 88.69 56 PRO B CA 1
ATOM 1778 C C . PRO B 1 56 ? -4.711 -1.411 -14.328 1 88.69 56 PRO B C 1
ATOM 1780 O O . PRO B 1 56 ? -3.953 -0.444 -14.445 1 88.69 56 PRO B O 1
ATOM 1783 N N . GLU B 1 57 ? -5.992 -1.296 -14.406 1 94.81 57 GLU B N 1
ATOM 1784 C CA . GLU B 1 57 ? -6.66 -0.008 -14.562 1 94.81 57 GLU B CA 1
ATOM 1785 C C . GLU B 1 57 ? -7.5 0.332 -13.336 1 94.81 57 GLU B C 1
ATOM 1787 O O . GLU B 1 57 ? -8.047 -0.562 -12.68 1 94.81 57 GLU B O 1
ATOM 1792 N N . PRO B 1 58 ? -7.621 1.557 -13.062 1 97.94 58 PRO B N 1
ATOM 1793 C CA . PRO B 1 58 ? -8.453 1.926 -11.914 1 97.94 58 PRO B CA 1
ATOM 1794 C C . PRO B 1 58 ? -9.945 1.763 -12.195 1 97.94 58 PRO B C 1
ATOM 1796 O O . PRO B 1 58 ? -10.375 1.837 -13.352 1 97.94 58 PRO B O 1
ATOM 1799 N N . THR B 1 59 ? -10.68 1.474 -11.086 1 98.19 59 THR B N 1
ATOM 1800 C CA . THR B 1 59 ? -12.125 1.643 -11.133 1 98.19 59 THR B CA 1
ATOM 1801 C C . THR B 1 59 ? -12.492 3.119 -11.25 1 98.19 59 THR B C 1
ATOM 1803 O O . THR B 1 59 ? -12 3.949 -10.484 1 98.19 59 THR B O 1
ATOM 1806 N N . ARG B 1 60 ? -13.367 3.42 -12.195 1 98.31 60 ARG B N 1
ATOM 1807 C CA . ARG B 1 60 ? -13.695 4.824 -12.438 1 98.31 60 ARG B CA 1
ATOM 1808 C C . ARG B 1 60 ? -15.148 5.117 -12.078 1 98.31 60 ARG B C 1
ATOM 1810 O O . ARG B 1 60 ? -16.062 4.449 -12.562 1 98.31 60 ARG B O 1
ATOM 1817 N N . GLY B 1 61 ? -15.227 6.117 -11.133 1 98.56 61 GLY B N 1
ATOM 1818 C CA . GLY B 1 61 ? -16.547 6.59 -10.75 1 98.56 61 GLY B CA 1
ATOM 1819 C C . GLY B 1 61 ? -17.062 5.961 -9.469 1 98.56 61 GLY B C 1
ATOM 1820 O O . GLY B 1 61 ? -16.812 4.781 -9.211 1 98.56 61 GLY B O 1
ATOM 1821 N N . ARG B 1 62 ? -17.844 6.793 -8.734 1 98.19 62 ARG B N 1
ATOM 1822 C CA . ARG B 1 62 ? -18.328 6.344 -7.43 1 98.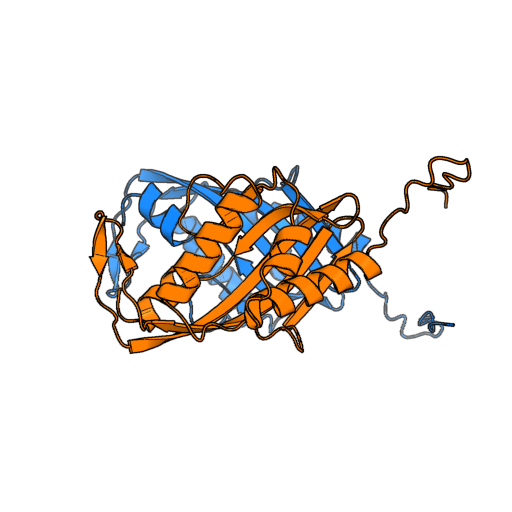19 62 ARG B CA 1
ATOM 1823 C C . ARG B 1 62 ? -19.297 5.184 -7.57 1 98.19 62 ARG B C 1
ATOM 1825 O O . ARG B 1 62 ? -19.344 4.289 -6.723 1 98.19 62 ARG B O 1
ATOM 1832 N N . LYS B 1 63 ? -20.141 5.121 -8.633 1 97.94 63 LYS B N 1
ATOM 1833 C CA . LYS B 1 63 ? -21.094 4.031 -8.828 1 97.94 63 LYS B CA 1
ATOM 1834 C C . LYS B 1 63 ? -20.375 2.707 -9.062 1 97.94 63 LYS B C 1
ATOM 1836 O O . LYS B 1 63 ? -20.688 1.696 -8.438 1 97.94 63 LYS B O 1
ATOM 1841 N N . SER B 1 64 ? -19.422 2.738 -9.969 1 98.25 64 SER B N 1
ATOM 1842 C CA . SER B 1 64 ? -18.625 1.539 -10.242 1 98.25 64 SER B CA 1
ATOM 1843 C C . SER B 1 64 ? -17.891 1.066 -8.992 1 98.25 64 SER B C 1
ATOM 1845 O O . SER B 1 64 ? -17.828 -0.135 -8.719 1 98.25 64 SER B O 1
ATOM 1847 N N . HIS B 1 65 ? -17.344 1.988 -8.266 1 98.56 65 HIS B N 1
ATOM 1848 C CA . HIS B 1 65 ? -16.656 1.647 -7.031 1 98.56 65 HIS B CA 1
ATOM 1849 C C . HIS B 1 65 ? -17.594 1.02 -6.016 1 98.56 65 HIS B C 1
ATOM 1851 O O . HIS B 1 65 ? -17.25 0.047 -5.344 1 98.56 65 HIS B O 1
ATOM 1857 N N . HIS B 1 66 ? -18.734 1.56 -5.941 1 98.44 66 HIS B N 1
ATOM 1858 C CA . HIS B 1 66 ? -19.766 0.984 -5.082 1 98.44 66 HIS B CA 1
ATOM 1859 C C . HIS B 1 66 ? -20.109 -0.443 -5.5 1 98.44 66 HIS B C 1
ATOM 1861 O O . HIS B 1 66 ? -20.188 -1.34 -4.656 1 98.44 66 HIS B O 1
ATOM 1867 N N . GLU B 1 67 ? -20.312 -0.688 -6.742 1 97.94 67 GLU B N 1
ATOM 1868 C CA . GLU B 1 67 ? -20.625 -2.018 -7.25 1 97.94 67 GLU B CA 1
ATOM 1869 C C . GLU B 1 67 ? -19.531 -3.018 -6.93 1 97.94 67 GLU B C 1
ATOM 1871 O O . GLU B 1 67 ? -19.797 -4.156 -6.539 1 97.94 67 GLU B O 1
ATOM 1876 N N . GLU B 1 68 ? -18.344 -2.605 -7.094 1 96.62 68 GLU B N 1
ATOM 1877 C CA . GLU B 1 68 ? -17.203 -3.447 -6.762 1 96.62 68 GLU B CA 1
ATOM 1878 C C . GLU B 1 68 ? -17.172 -3.779 -5.273 1 96.62 68 GLU B C 1
ATOM 1880 O O . GLU B 1 68 ? -16.859 -4.906 -4.891 1 96.62 68 GLU B O 1
ATOM 1885 N N . ALA B 1 69 ? -17.438 -2.779 -4.48 1 97.94 69 ALA B N 1
ATOM 1886 C CA . ALA B 1 69 ? -17.484 -2.979 -3.035 1 97.94 69 ALA B CA 1
ATOM 1887 C C . ALA B 1 69 ? -18.547 -4.008 -2.662 1 97.94 69 ALA B C 1
ATOM 1889 O O . ALA B 1 69 ? -18.297 -4.91 -1.861 1 97.94 69 ALA B O 1
ATOM 1890 N N . VAL B 1 70 ? -19.688 -3.898 -3.26 1 97.94 70 VAL B N 1
ATOM 1891 C CA . VAL B 1 70 ? -20.781 -4.82 -2.998 1 97.94 70 VAL B CA 1
ATOM 1892 C C . VAL B 1 70 ? -20.375 -6.238 -3.404 1 97.94 70 VAL B C 1
ATOM 1894 O O . VAL B 1 70 ? -20.656 -7.199 -2.686 1 97.94 70 VAL B O 1
ATOM 1897 N N . GLN B 1 71 ? -19.75 -6.336 -4.539 1 95.75 71 GLN B N 1
ATOM 1898 C CA . GLN B 1 71 ? -19.281 -7.645 -4.984 1 95.75 71 GLN B CA 1
ATOM 1899 C C . GLN B 1 71 ? -18.266 -8.227 -4.004 1 95.75 71 GLN B C 1
ATOM 1901 O O . GLN B 1 71 ? -18.266 -9.43 -3.748 1 95.75 71 GLN B O 1
ATOM 1906 N N . PHE B 1 72 ? -17.406 -7.414 -3.494 1 97.5 72 PHE B N 1
ATOM 1907 C CA . PHE B 1 72 ? -16.422 -7.863 -2.514 1 97.5 72 PHE B CA 1
ATOM 1908 C C . PHE B 1 72 ? -17.109 -8.445 -1.286 1 97.5 72 PHE B C 1
ATOM 1910 O O . PHE B 1 72 ? -16.672 -9.477 -0.756 1 97.5 72 PHE B O 1
ATOM 1917 N N . PHE B 1 73 ? -18.156 -7.82 -0.839 1 98.44 73 PHE B N 1
ATOM 1918 C CA . PHE B 1 73 ? -18.891 -8.266 0.337 1 98.44 73 PHE B CA 1
ATOM 1919 C C . PHE B 1 73 ? -19.625 -9.578 0.051 1 98.44 73 PHE B C 1
ATOM 1921 O O . PHE B 1 73 ? -19.922 -10.336 0.971 1 98.44 73 PHE B O 1
ATOM 1928 N N . LYS B 1 74 ? -19.953 -9.828 -1.21 1 97.75 74 LYS B N 1
ATOM 1929 C CA . LYS B 1 74 ? -20.547 -11.117 -1.551 1 97.75 74 LYS B CA 1
ATOM 1930 C C . LYS B 1 74 ? -19.562 -12.25 -1.343 1 97.75 74 LYS B C 1
ATOM 1932 O O . LYS B 1 74 ? -19.938 -13.344 -0.915 1 97.75 74 LYS B O 1
ATOM 1937 N N . THR B 1 75 ? -18.328 -11.977 -1.633 1 97.94 75 THR B N 1
ATOM 1938 C CA . THR B 1 75 ? -17.281 -12.969 -1.46 1 97.94 75 THR B CA 1
ATOM 1939 C C . THR B 1 75 ? -16.859 -13.062 0.005 1 97.94 75 THR B C 1
ATOM 1941 O O . THR B 1 75 ? -16.672 -14.164 0.528 1 97.94 75 THR B O 1
ATOM 1944 N N . PHE B 1 76 ? -16.734 -11.922 0.645 1 98.62 76 PHE B N 1
ATOM 1945 C CA . PHE B 1 76 ? -16.312 -11.812 2.033 1 98.62 76 PHE B CA 1
ATOM 1946 C C . PHE B 1 76 ? -17.328 -11.047 2.859 1 98.62 76 PHE B C 1
ATOM 1948 O O . PHE B 1 76 ? -17.078 -9.914 3.273 1 98.62 76 PHE B O 1
ATOM 1955 N N . PRO B 1 77 ? -18.359 -11.641 3.277 1 98.69 77 PRO B N 1
ATOM 1956 C CA . PRO B 1 77 ? -19.469 -10.898 3.889 1 98.69 77 PRO B CA 1
ATOM 1957 C C . PRO B 1 77 ? -19.109 -10.328 5.262 1 98.69 77 PRO B C 1
ATOM 1959 O O . PRO B 1 77 ? -19.75 -9.383 5.727 1 98.69 77 PRO B O 1
ATOM 1962 N N . ASP B 1 78 ? -18.125 -10.883 5.918 1 98.81 78 ASP B N 1
ATOM 1963 C CA . ASP B 1 78 ? -17.766 -10.43 7.254 1 98.81 78 ASP B CA 1
ATOM 1964 C C . ASP B 1 78 ? -16.5 -9.578 7.219 1 98.81 78 ASP B C 1
ATOM 1966 O O . ASP B 1 78 ? -15.875 -9.336 8.258 1 98.81 78 ASP B O 1
ATOM 1970 N N . ASN B 1 79 ? -16.031 -9.211 6.004 1 98.81 79 ASN B N 1
ATOM 1971 C CA . ASN B 1 79 ? -14.805 -8.43 5.961 1 98.81 79 ASN B CA 1
ATOM 1972 C C . ASN B 1 79 ? -14.906 -7.168 6.809 1 98.81 79 ASN B C 1
ATOM 1974 O O . ASN B 1 79 ? -16 -6.617 6.977 1 98.81 79 ASN B O 1
ATOM 1978 N N . HIS B 1 80 ? -13.773 -6.734 7.34 1 98.88 80 HIS B N 1
ATOM 1979 C CA . HIS B 1 80 ? -13.766 -5.656 8.32 1 98.88 80 HIS B CA 1
ATOM 1980 C C . HIS B 1 80 ? -12.422 -4.922 8.32 1 98.88 80 HIS B C 1
ATOM 1982 O O . HIS B 1 80 ? -11.367 -5.555 8.336 1 98.88 80 HIS B O 1
ATOM 1988 N N . VAL B 1 81 ? -12.555 -3.643 8.25 1 98.88 81 VAL B N 1
ATOM 1989 C CA . VAL B 1 81 ? -11.398 -2.779 8.445 1 98.88 81 VAL B CA 1
ATOM 1990 C C . VAL B 1 81 ? -11.328 -2.34 9.906 1 98.88 81 VAL B C 1
ATOM 1992 O O . VAL B 1 81 ? -12.242 -1.686 10.414 1 98.88 81 VAL B O 1
ATOM 1995 N N . GLU B 1 82 ? -10.297 -2.684 10.586 1 98.81 82 GLU B N 1
ATOM 1996 C CA . GLU B 1 82 ? -10.125 -2.273 11.977 1 98.81 82 GLU B CA 1
ATOM 1997 C C . GLU B 1 82 ? -9.578 -0.852 12.07 1 98.81 82 GLU B C 1
ATOM 1999 O O . GLU B 1 82 ? -8.375 -0.655 12.242 1 98.81 82 GLU B O 1
ATOM 2004 N N . ASN B 1 83 ? -10.461 0.076 12.094 1 98.69 83 ASN B N 1
ATOM 2005 C CA . ASN B 1 83 ? -10.07 1.476 11.953 1 98.69 83 ASN B CA 1
ATOM 2006 C C . ASN B 1 83 ? -10.195 2.225 13.273 1 98.69 83 ASN B C 1
ATOM 2008 O O . ASN B 1 83 ? -9.977 3.438 13.328 1 98.69 83 ASN B O 1
ATOM 2012 N N . ARG B 1 84 ? -10.5 1.498 14.336 1 97.69 84 ARG B N 1
ATOM 2013 C CA . ARG B 1 84 ? -10.641 2.117 15.648 1 97.69 84 ARG B CA 1
ATOM 2014 C C . ARG B 1 84 ? -9.93 1.301 16.719 1 97.69 84 ARG B C 1
ATOM 2016 O O . ARG B 1 84 ? -10.562 0.571 17.484 1 97.69 84 ARG B O 1
ATOM 2023 N N . PRO B 1 85 ? -8.758 1.397 16.812 1 97.56 85 PRO B N 1
ATOM 2024 C CA . PRO B 1 85 ? -7.961 2.434 16.141 1 97.56 85 PRO B CA 1
ATOM 2025 C C . PRO B 1 85 ? -7.297 1.94 14.867 1 97.56 85 PRO B C 1
ATOM 2027 O O . PRO B 1 85 ? -7.215 0.732 14.633 1 97.56 85 PRO B O 1
ATOM 2030 N N . TYR B 1 86 ? -6.875 2.912 14.062 1 98.75 86 TYR B N 1
ATOM 2031 C CA . TYR B 1 86 ? -5.949 2.604 12.984 1 98.75 86 TYR B CA 1
ATOM 2032 C C . TYR B 1 86 ? -4.582 2.213 13.531 1 98.75 86 TYR B C 1
ATOM 2034 O O . TYR B 1 86 ? -4.223 2.586 14.648 1 98.75 86 TYR B O 1
ATOM 2042 N N . LYS B 1 87 ? -3.881 1.47 12.727 1 98.56 87 LYS B N 1
ATOM 2043 C CA . LYS B 1 87 ? -2.451 1.312 12.969 1 98.56 87 LYS B CA 1
ATOM 2044 C C . LYS B 1 87 ? -1.692 2.598 12.656 1 98.56 87 LYS B C 1
ATOM 2046 O O . LYS B 1 87 ? -0.751 2.961 13.359 1 98.56 87 LYS B O 1
ATOM 2051 N N . VAL B 1 88 ? -2.035 3.246 11.578 1 98.69 88 VAL B N 1
ATOM 2052 C CA . VAL B 1 88 ? -1.481 4.516 11.125 1 98.69 88 VAL B CA 1
ATOM 2053 C C . VAL B 1 88 ? -2.598 5.391 10.555 1 98.69 88 VAL B C 1
ATOM 2055 O O . VAL B 1 88 ? -3.463 4.906 9.828 1 98.69 88 VAL B O 1
ATOM 2058 N N . LEU B 1 89 ? -2.615 6.625 10.93 1 98.81 89 LEU B N 1
ATOM 2059 C CA . LEU B 1 89 ? -3.521 7.617 10.359 1 98.81 89 LEU B CA 1
ATOM 2060 C C . LEU B 1 89 ? -2.91 9.008 10.422 1 98.81 89 LEU B C 1
ATOM 2062 O O . LEU B 1 89 ? -2.641 9.531 11.508 1 98.81 89 LEU B O 1
ATOM 2066 N N . PHE B 1 90 ? -2.662 9.555 9.242 1 98.75 90 PHE B N 1
ATOM 2067 C CA . PHE B 1 90 ? -2.141 10.914 9.18 1 98.75 90 PHE B CA 1
ATOM 2068 C C . PHE B 1 90 ? -2.451 11.555 7.836 1 98.75 90 PHE B C 1
ATOM 2070 O O . PHE B 1 90 ? -3.004 10.906 6.945 1 98.75 90 PHE B O 1
ATOM 2077 N N . GLY B 1 91 ? -2.217 12.836 7.695 1 98.56 91 GLY B N 1
ATOM 2078 C CA . GLY B 1 91 ? -2.463 13.562 6.457 1 98.56 91 GLY B CA 1
ATOM 2079 C C . GLY B 1 91 ? -1.753 14.898 6.395 1 98.56 91 GLY B C 1
ATOM 2080 O O . GLY B 1 91 ? -1.189 15.352 7.395 1 98.56 91 GLY B O 1
ATOM 2081 N N . GLN B 1 92 ? -1.733 15.414 5.273 1 98 92 GLN B N 1
ATOM 2082 C CA . GLN B 1 92 ? -1.212 16.75 4.992 1 98 92 GLN B CA 1
ATOM 2083 C C . GLN B 1 92 ? -1.924 17.375 3.797 1 98 92 GLN B C 1
ATOM 2085 O O . GLN B 1 92 ? -2.018 16.766 2.732 1 98 92 GLN B O 1
ATOM 2090 N N . GLY B 1 93 ? -2.385 18.609 4.016 1 95.69 93 GLY B N 1
ATOM 2091 C CA . GLY B 1 93 ? -3.148 19.219 2.941 1 95.69 93 GLY B CA 1
ATOM 2092 C C . GLY B 1 93 ? -4.348 18.391 2.516 1 95.69 93 GLY B C 1
ATOM 2093 O O . GLY B 1 93 ? -5.188 18.031 3.344 1 95.69 93 GLY B O 1
ATOM 2094 N N . ASP B 1 94 ? -4.32 17.984 1.268 1 97.56 94 ASP B N 1
ATOM 2095 C CA . ASP B 1 94 ? -5.477 17.297 0.706 1 97.56 94 ASP B CA 1
ATOM 2096 C C . ASP B 1 94 ? -5.25 15.789 0.675 1 97.56 94 ASP B C 1
ATOM 2098 O O . ASP B 1 94 ? -5.996 15.062 0.018 1 97.56 94 ASP B O 1
ATOM 2102 N N . TRP B 1 95 ? -4.238 15.367 1.375 1 98.69 95 TRP B N 1
ATOM 2103 C CA . TRP B 1 95 ? -3.904 13.953 1.308 1 98.69 95 TRP B CA 1
ATOM 2104 C C . TRP B 1 95 ? -4.059 13.289 2.674 1 98.69 95 TRP B C 1
ATOM 2106 O O . TRP B 1 95 ? -3.711 13.883 3.699 1 98.69 95 TRP B O 1
ATOM 2116 N N . THR B 1 96 ? -4.566 12.102 2.699 1 98.94 96 THR B N 1
ATOM 2117 C CA . THR B 1 96 ? -4.594 11.266 3.896 1 98.94 96 THR B CA 1
ATOM 2118 C C . THR B 1 96 ? -3.996 9.891 3.611 1 98.94 96 THR B C 1
ATOM 2120 O O . THR B 1 96 ? -4.031 9.414 2.475 1 98.94 96 THR B O 1
ATOM 2123 N N . CYS B 1 97 ? -3.449 9.297 4.621 1 98.94 97 CYS B N 1
ATOM 2124 C CA . CYS B 1 97 ? -2.961 7.922 4.633 1 98.94 97 CYS B CA 1
ATOM 2125 C C . CYS B 1 97 ? -3.455 7.18 5.867 1 98.94 97 CYS B C 1
ATOM 2127 O O . CYS B 1 97 ? -3.344 7.68 6.988 1 98.94 97 CYS B O 1
ATOM 2129 N N . SER B 1 98 ? -3.99 6.047 5.656 1 98.94 98 SER B N 1
ATOM 2130 C CA . SER B 1 98 ? -4.363 5.164 6.758 1 98.94 98 SER B CA 1
ATOM 2131 C C . SER B 1 98 ? -3.83 3.752 6.539 1 98.94 98 SER B C 1
ATOM 2133 O O . SER B 1 98 ? -3.701 3.301 5.402 1 98.94 98 SER B O 1
ATOM 2135 N N . VAL B 1 99 ? -3.469 3.076 7.582 1 98.88 99 VAL B N 1
ATOM 2136 C CA . VAL B 1 99 ? -3.191 1.644 7.625 1 98.88 99 VAL B CA 1
ATOM 2137 C C . VAL B 1 99 ? -4.004 0.992 8.742 1 98.88 99 VAL B C 1
ATOM 2139 O O . VAL B 1 99 ? -4.031 1.487 9.867 1 98.88 99 VAL B O 1
ATOM 2142 N N . ALA B 1 100 ? -4.676 0.007 8.422 1 98.88 100 ALA B N 1
ATOM 2143 C CA . ALA B 1 100 ? -5.492 -0.75 9.367 1 98.88 100 ALA B CA 1
ATOM 2144 C C . ALA B 1 100 ? -5.359 -2.252 9.125 1 98.88 100 ALA B C 1
ATOM 2146 O O . ALA B 1 100 ? -4.867 -2.678 8.078 1 98.88 100 ALA B O 1
ATOM 2147 N N . THR B 1 101 ? -5.695 -2.998 10.109 1 98.75 101 THR B N 1
ATOM 2148 C CA . THR B 1 101 ? -5.883 -4.43 9.898 1 98.75 101 THR B CA 1
ATOM 2149 C C . THR B 1 101 ? -7.172 -4.699 9.133 1 98.75 101 THR B C 1
ATOM 2151 O O . THR B 1 101 ? -8.211 -4.109 9.43 1 98.75 101 THR B O 1
ATOM 2154 N N . PHE B 1 102 ? -7.094 -5.52 8.125 1 98.88 102 PHE B N 1
ATOM 2155 C CA . PHE B 1 102 ? -8.203 -5.93 7.273 1 98.88 102 PHE B CA 1
ATOM 2156 C C . PHE B 1 102 ? -8.406 -7.438 7.336 1 98.88 102 PHE B C 1
ATOM 2158 O O . PHE B 1 102 ? -7.457 -8.203 7.152 1 98.88 102 PHE B O 1
ATOM 2165 N N . THR B 1 103 ? -9.594 -7.836 7.672 1 98.88 103 THR B N 1
ATOM 2166 C CA . THR B 1 103 ? -9.883 -9.25 7.848 1 98.88 103 THR B CA 1
ATOM 2167 C C . THR B 1 103 ? -11.133 -9.648 7.066 1 98.88 103 THR B C 1
ATOM 2169 O O . THR B 1 103 ? -11.883 -8.789 6.602 1 98.88 103 THR B O 1
ATOM 2172 N N . GLY B 1 104 ? -11.336 -10.969 6.895 1 98.81 104 GLY B N 1
ATOM 2173 C CA . GLY B 1 104 ? -12.523 -11.531 6.273 1 98.81 104 GLY B CA 1
ATOM 2174 C C . GLY B 1 104 ? -12.453 -13.039 6.113 1 98.81 104 GLY B C 1
ATOM 2175 O O . GLY B 1 104 ? -11.398 -13.648 6.348 1 98.81 104 GLY B O 1
ATOM 2176 N N . THR B 1 105 ? -13.602 -13.578 5.82 1 98.88 105 THR B N 1
ATOM 2177 C CA . THR B 1 105 ? -13.734 -14.992 5.504 1 98.88 105 THR B CA 1
ATOM 2178 C C . THR B 1 105 ? -14.32 -15.188 4.109 1 98.88 105 THR B C 1
ATOM 2180 O O . THR B 1 105 ? -15.32 -14.555 3.758 1 98.88 105 THR B O 1
ATOM 2183 N N . MET B 1 106 ? -13.719 -16.062 3.328 1 98.62 106 MET B N 1
ATOM 2184 C CA . MET B 1 106 ? -14.25 -16.312 1.99 1 98.62 106 MET B CA 1
ATOM 2185 C C . MET B 1 106 ? -15.469 -17.219 2.047 1 98.62 106 MET B C 1
ATOM 2187 O O . MET B 1 106 ? -15.336 -18.438 1.951 1 98.62 106 MET B O 1
ATOM 2191 N N . LYS B 1 107 ? -16.547 -16.594 2.02 1 98.56 107 LYS B N 1
ATOM 2192 C CA . LYS B 1 107 ? -17.797 -17.344 2.16 1 98.56 107 LYS B CA 1
ATOM 2193 C C . LYS B 1 107 ? -18.578 -17.375 0.846 1 98.56 107 LYS B C 1
ATOM 2195 O O . LYS B 1 107 ? -19.547 -18.125 0.712 1 98.56 107 LYS B O 1
ATOM 2200 N N . GLY B 1 108 ? -18.266 -16.531 -0.066 1 98.06 108 GLY B N 1
ATOM 2201 C CA . GLY B 1 108 ? -18.812 -16.547 -1.41 1 98.06 108 GLY B CA 1
ATOM 2202 C C . GLY B 1 108 ? -17.781 -16.859 -2.479 1 98.06 108 GLY B C 1
ATOM 2203 O O . GLY B 1 108 ? -16.578 -16.891 -2.199 1 98.06 108 GLY B O 1
ATOM 2204 N N . PRO B 1 109 ? -18.312 -17.078 -3.65 1 96.62 109 PRO B N 1
ATOM 2205 C CA . PRO B 1 109 ? -17.391 -17.406 -4.746 1 96.62 109 PRO B CA 1
ATOM 2206 C C . PRO B 1 109 ? -16.594 -16.188 -5.234 1 96.62 109 PRO B C 1
ATOM 2208 O O . PRO B 1 109 ? -16.922 -15.055 -4.883 1 96.62 109 PRO B O 1
ATOM 2211 N N . MET B 1 110 ? -15.516 -16.516 -5.879 1 93 110 MET B N 1
ATOM 2212 C CA . MET B 1 110 ? -14.68 -15.5 -6.52 1 93 110 MET B CA 1
ATOM 2213 C C . MET B 1 110 ? -14.359 -15.898 -7.957 1 93 110 MET B C 1
ATOM 2215 O O . MET B 1 110 ? -14.375 -17.078 -8.297 1 93 110 MET B O 1
ATOM 2219 N N . ILE B 1 111 ? -14.164 -14.875 -8.75 1 85.81 111 ILE B N 1
ATOM 2220 C CA . ILE B 1 111 ? -13.727 -15.164 -10.109 1 85.81 111 ILE B CA 1
ATOM 2221 C C . ILE B 1 111 ? -12.195 -15.211 -10.156 1 85.81 111 ILE B C 1
ATOM 2223 O O . ILE B 1 111 ? -11.523 -14.273 -9.727 1 85.81 111 ILE B O 1
ATOM 2227 N N . GLY B 1 112 ? -11.727 -16.281 -10.641 1 79.75 112 GLY B N 1
ATOM 2228 C CA . GLY B 1 112 ? -10.289 -16.469 -10.727 1 79.75 112 GLY B CA 1
ATOM 2229 C C . GLY B 1 112 ? -9.672 -15.773 -11.93 1 79.75 112 GLY B C 1
ATOM 2230 O O . GLY B 1 112 ? -10.383 -15.195 -12.75 1 79.75 112 GLY B O 1
ATOM 2231 N N . ALA B 1 113 ? -8.352 -15.82 -12.031 1 74 113 ALA B N 1
ATOM 2232 C CA . ALA B 1 113 ? -7.594 -15.195 -13.109 1 74 113 ALA B CA 1
ATOM 2233 C C . ALA B 1 113 ? -7.945 -15.812 -14.461 1 74 113 ALA B C 1
ATOM 2235 O O . ALA B 1 113 ? -7.836 -15.156 -15.5 1 74 113 ALA B O 1
ATOM 2236 N N . ASP B 1 114 ? -8.375 -16.984 -14.43 1 76.88 114 ASP B N 1
ATOM 2237 C CA . ASP B 1 114 ? -8.727 -17.688 -15.656 1 76.88 114 ASP B CA 1
ATOM 2238 C C . ASP B 1 114 ? -10.188 -17.453 -16.031 1 76.88 114 ASP B C 1
ATOM 2240 O O . ASP B 1 114 ? -10.68 -17.984 -17.016 1 76.88 114 ASP B O 1
ATOM 2244 N N . GLY B 1 115 ? -10.82 -16.703 -15.195 1 82.31 115 GLY B N 1
ATOM 2245 C CA . GLY B 1 115 ? -12.211 -16.375 -15.469 1 82.31 115 GLY B CA 1
ATOM 2246 C C . GLY B 1 115 ? -13.188 -17.375 -14.867 1 82.31 115 GLY B C 1
ATOM 2247 O O . GLY B 1 115 ? -14.398 -17.172 -14.922 1 82.31 115 GLY B O 1
ATOM 2248 N N . LYS B 1 116 ? -12.625 -18.359 -14.312 1 89.75 116 LYS B N 1
ATOM 2249 C CA . LYS B 1 116 ? -13.477 -19.391 -13.719 1 89.75 116 LYS B CA 1
ATOM 2250 C C . LYS B 1 116 ? -13.883 -19.016 -12.297 1 89.75 116 LYS B C 1
ATOM 2252 O O . LYS B 1 116 ? -13.148 -18.297 -11.602 1 89.75 116 LYS B O 1
ATOM 2257 N N . GLU B 1 117 ? -14.992 -19.562 -11.961 1 93.81 117 GLU B N 1
ATOM 2258 C CA . GLU B 1 117 ? -15.477 -19.344 -10.602 1 93.81 117 GLU B CA 1
ATOM 2259 C C . GLU B 1 117 ? -14.766 -20.25 -9.609 1 93.81 117 GLU B C 1
ATOM 2261 O O . GLU B 1 117 ? -14.602 -21.453 -9.867 1 93.81 117 GLU B O 1
ATOM 2266 N N . ILE B 1 118 ? -14.336 -19.688 -8.602 1 95.19 118 ILE B N 1
ATOM 2267 C CA . ILE B 1 118 ? -13.727 -20.422 -7.492 1 95.19 118 ILE B CA 1
ATOM 2268 C C . ILE B 1 118 ? -14.711 -20.5 -6.328 1 95.19 118 ILE B C 1
ATOM 2270 O O . ILE B 1 118 ? -15.172 -19.469 -5.82 1 95.19 118 ILE B O 1
ATOM 2274 N N . PRO B 1 119 ? -15.039 -21.703 -5.988 1 96.94 119 PRO B N 1
ATOM 2275 C CA . PRO B 1 119 ? -15.969 -21.844 -4.859 1 96.94 119 PRO B CA 1
ATOM 2276 C C . PRO B 1 119 ? -15.383 -21.312 -3.551 1 96.94 119 PRO B C 1
ATOM 2278 O O . PRO B 1 119 ? -14.156 -21.203 -3.418 1 96.94 119 PRO B O 1
ATOM 2281 N N . PRO B 1 120 ? -16.281 -21.016 -2.604 1 97.94 120 PRO B N 1
ATOM 2282 C CA . PRO B 1 120 ? -15.797 -20.562 -1.297 1 97.94 120 PRO B CA 1
ATOM 2283 C C . PRO B 1 120 ? -14.898 -21.594 -0.621 1 97.94 120 PRO B C 1
ATOM 2285 O O . PRO B 1 120 ? -15.141 -22.797 -0.726 1 97.94 120 PRO B O 1
ATOM 2288 N N . THR B 1 121 ? -13.922 -21.109 0.049 1 98.19 121 THR B N 1
ATOM 2289 C CA . THR B 1 121 ? -13.008 -21.984 0.771 1 98.19 121 THR B CA 1
ATOM 2290 C C . THR B 1 121 ? -13.328 -22 2.262 1 98.19 121 THR B C 1
ATOM 2292 O O . THR B 1 121 ? -12.836 -22.844 3.004 1 98.19 121 THR B O 1
ATOM 2295 N N . ASN B 1 122 ? -14.062 -21.016 2.678 1 98.75 122 ASN B N 1
ATOM 2296 C CA . ASN B 1 122 ? -14.445 -20.828 4.074 1 98.75 122 ASN B CA 1
ATOM 2297 C C . ASN B 1 122 ? -13.234 -20.531 4.953 1 98.75 122 ASN B C 1
ATOM 2299 O O . ASN B 1 122 ? -13.289 -20.703 6.168 1 98.75 122 ASN B O 1
ATOM 2303 N N . ARG B 1 123 ? -12.117 -20.141 4.43 1 98.69 123 ARG B N 1
ATOM 2304 C CA . ARG B 1 123 ? -10.906 -19.766 5.16 1 98.69 123 ARG B CA 1
ATOM 2305 C C . ARG B 1 123 ? -10.844 -18.266 5.379 1 98.69 123 ARG B C 1
ATOM 2307 O O . ARG B 1 123 ? -11.508 -17.5 4.672 1 98.69 123 ARG B O 1
ATOM 2314 N N . LYS B 1 124 ? -10.039 -17.828 6.383 1 98.81 124 LYS B N 1
ATOM 2315 C CA . LYS B 1 124 ? -9.938 -16.438 6.797 1 98.81 124 LYS B CA 1
ATOM 2316 C C . LYS B 1 124 ? -8.648 -15.805 6.273 1 98.81 124 LYS B C 1
ATOM 2318 O O . LYS B 1 124 ? -7.68 -16.5 5.977 1 98.81 124 LYS B O 1
ATOM 2323 N N . PHE B 1 125 ? -8.688 -14.523 6.117 1 98.44 125 PHE B N 1
ATOM 2324 C CA . PHE B 1 125 ? -7.473 -13.773 5.848 1 98.44 125 PHE B CA 1
ATOM 2325 C C . PHE B 1 125 ? -7.297 -12.641 6.852 1 98.44 125 PHE B C 1
ATOM 2327 O O . PHE B 1 125 ? -8.266 -12.227 7.496 1 98.44 125 PHE B O 1
ATOM 2334 N N . LYS B 1 126 ? -6.137 -12.266 7.066 1 98.56 126 LYS B N 1
ATOM 2335 C CA . LYS B 1 126 ? -5.719 -11.094 7.82 1 98.56 126 LYS B CA 1
ATOM 2336 C C . LYS B 1 126 ? -4.516 -10.422 7.168 1 98.56 126 LYS B C 1
ATOM 2338 O O . LYS B 1 126 ? -3.461 -11.039 7.008 1 98.56 126 LYS B O 1
ATOM 2343 N N . VAL B 1 127 ? -4.664 -9.172 6.715 1 98.31 127 VAL B N 1
ATOM 2344 C CA . VAL B 1 127 ? -3.59 -8.406 6.094 1 98.31 127 VAL B CA 1
ATOM 2345 C C . VAL B 1 127 ? -3.672 -6.945 6.535 1 98.31 127 VAL B C 1
ATOM 2347 O O . VAL B 1 127 ? -4.641 -6.539 7.176 1 98.31 127 VAL B O 1
ATOM 2350 N N . GLU B 1 128 ? -2.629 -6.191 6.297 1 98.19 128 GLU B N 1
ATOM 2351 C CA . GLU B 1 128 ? -2.734 -4.746 6.449 1 98.19 128 GLU B CA 1
ATOM 2352 C C . GLU B 1 128 ? -3.334 -4.098 5.203 1 98.19 128 GLU B C 1
ATOM 2354 O O . GLU B 1 128 ? -3.072 -4.539 4.082 1 98.19 128 GLU B O 1
ATOM 2359 N N . PHE B 1 129 ? -4.125 -3.131 5.391 1 98.62 129 PHE B N 1
ATOM 2360 C CA . PHE B 1 129 ? -4.836 -2.383 4.359 1 98.62 129 PHE B CA 1
ATOM 2361 C C . PHE B 1 129 ? -4.473 -0.904 4.414 1 98.62 129 PHE B C 1
ATOM 2363 O O . PHE B 1 129 ? -4.734 -0.231 5.414 1 98.62 129 PHE B O 1
ATOM 2370 N N . CYS B 1 130 ? -3.852 -0.433 3.373 1 98.88 130 CYS B N 1
ATOM 2371 C CA . CYS B 1 130 ? -3.426 0.959 3.289 1 98.88 130 CYS B CA 1
ATOM 2372 C C . CYS B 1 130 ? -4.281 1.734 2.295 1 98.88 130 CYS B C 1
ATOM 2374 O O . CYS B 1 130 ? -4.516 1.271 1.178 1 98.88 130 CYS B O 1
ATOM 2376 N N . THR B 1 131 ? -4.762 2.867 2.666 1 98.94 131 THR B N 1
ATOM 2377 C CA . THR B 1 131 ? -5.488 3.785 1.795 1 98.94 131 THR B CA 1
ATOM 2378 C C . THR B 1 131 ? -4.762 5.125 1.695 1 98.94 131 THR B C 1
ATOM 2380 O O . THR B 1 131 ? -4.508 5.777 2.711 1 98.94 131 THR B O 1
ATOM 2383 N N . VAL B 1 132 ? -4.398 5.52 0.545 1 98.94 132 VAL B N 1
ATOM 2384 C CA . VAL B 1 132 ? -3.922 6.859 0.231 1 98.94 132 VAL B CA 1
ATOM 2385 C C . VAL B 1 132 ? -4.977 7.605 -0.583 1 98.94 132 VAL B C 1
ATOM 2387 O O . VAL B 1 132 ? -5.301 7.207 -1.704 1 98.94 132 VAL B O 1
ATOM 2390 N N . ALA B 1 133 ? -5.465 8.695 -0.049 1 98.94 133 ALA B N 1
ATOM 2391 C CA . ALA B 1 133 ? -6.605 9.359 -0.675 1 98.94 133 ALA B CA 1
ATOM 2392 C C . ALA B 1 133 ? -6.305 10.836 -0.923 1 98.94 133 ALA B C 1
ATOM 2394 O O . ALA B 1 133 ? -5.703 11.508 -0.079 1 98.94 133 ALA B O 1
ATOM 2395 N N . HIS B 1 134 ? -6.723 11.289 -2.078 1 98.88 134 HIS B N 1
ATOM 2396 C CA . HIS B 1 134 ? -6.707 12.703 -2.441 1 98.88 134 HIS B CA 1
ATOM 2397 C C . HIS B 1 134 ? -8.094 13.32 -2.322 1 98.88 134 HIS B C 1
ATOM 2399 O O . HIS B 1 134 ? -9.023 12.906 -3.016 1 98.88 134 HIS B O 1
ATOM 2405 N N . TRP B 1 135 ? -8.203 14.336 -1.496 1 98.38 135 TRP B N 1
ATOM 2406 C CA . TRP B 1 135 ? -9.5 14.938 -1.188 1 98.38 135 TRP B CA 1
ATOM 2407 C C . TRP B 1 135 ? -9.641 16.297 -1.863 1 98.38 135 TRP B C 1
ATOM 2409 O O . TRP B 1 135 ? -8.695 17.078 -1.897 1 98.38 135 TRP B O 1
ATOM 2419 N N . LYS B 1 136 ? -10.773 16.547 -2.383 1 97.06 136 LYS B N 1
ATOM 2420 C CA . LYS B 1 136 ? -11.219 17.859 -2.83 1 97.06 136 LYS B CA 1
ATOM 2421 C C . LYS B 1 136 ? -12.664 18.125 -2.41 1 97.06 136 LYS B C 1
ATOM 2423 O O . LYS B 1 136 ? -13.555 17.328 -2.711 1 97.06 136 LYS B O 1
ATOM 2428 N N . ASN B 1 137 ? -12.844 19.219 -1.645 1 94.69 137 ASN B N 1
ATOM 2429 C CA . ASN B 1 137 ? -14.18 19.625 -1.2 1 94.69 137 ASN B CA 1
ATOM 2430 C C . ASN B 1 137 ? -14.867 18.5 -0.426 1 94.69 137 ASN B C 1
ATOM 2432 O O . ASN B 1 137 ? -16.047 18.203 -0.673 1 94.69 137 ASN B O 1
ATOM 2436 N N . GLY B 1 138 ? -14.086 17.781 0.285 1 96.19 138 GLY B N 1
ATOM 2437 C CA . GLY B 1 138 ? -14.641 16.797 1.194 1 96.19 138 GLY B CA 1
ATOM 2438 C C . GLY B 1 138 ? -14.914 15.461 0.526 1 96.19 138 GLY B C 1
ATOM 2439 O O . GLY B 1 138 ? -15.523 14.578 1.126 1 96.19 138 GLY B O 1
ATOM 2440 N N . GLU B 1 139 ? -14.492 15.305 -0.694 1 98.31 139 GLU B N 1
ATOM 2441 C CA . GLU B 1 139 ? -14.656 14.047 -1.428 1 98.31 139 GLU B CA 1
ATOM 2442 C C . GLU B 1 139 ? -13.328 13.555 -1.986 1 98.31 139 GLU B C 1
ATOM 2444 O O . GLU B 1 139 ? -12.445 14.359 -2.305 1 98.31 139 GLU B O 1
ATOM 2449 N N . ILE B 1 140 ? -13.266 12.281 -2.158 1 98.81 140 ILE B N 1
ATOM 2450 C CA . ILE B 1 140 ? -12.055 11.672 -2.713 1 98.81 140 ILE B CA 1
ATOM 2451 C C . ILE B 1 140 ? -12.102 11.742 -4.238 1 98.81 140 ILE B C 1
ATOM 2453 O O . ILE B 1 140 ? -13.07 11.305 -4.859 1 98.81 140 ILE B O 1
ATOM 2457 N N . VAL B 1 141 ? -11.07 12.258 -4.82 1 98.69 141 VAL B N 1
ATOM 2458 C CA . VAL B 1 141 ? -10.977 12.352 -6.277 1 98.69 141 VAL B CA 1
ATOM 2459 C C . VAL B 1 141 ? -10.094 11.219 -6.809 1 98.69 141 VAL B C 1
ATOM 2461 O O . VAL B 1 141 ? -10.227 10.82 -7.965 1 98.69 141 VAL B O 1
ATOM 2464 N N . GLU B 1 142 ? -9.148 10.789 -5.98 1 98.75 142 GLU B N 1
ATOM 2465 C CA . GLU B 1 142 ? -8.25 9.672 -6.273 1 98.75 142 GLU B CA 1
ATOM 2466 C C . GLU B 1 142 ? -7.961 8.852 -5.02 1 98.75 142 GLU B C 1
ATOM 2468 O O . GLU B 1 142 ? -7.703 9.414 -3.951 1 98.75 142 GLU B O 1
ATOM 2473 N N . GLU B 1 143 ? -8.039 7.574 -5.152 1 98.88 143 GLU B N 1
ATOM 2474 C CA . GLU B 1 143 ? -7.848 6.664 -4.027 1 98.88 143 GLU B CA 1
ATOM 2475 C C . GLU B 1 143 ? -6.977 5.477 -4.418 1 98.88 143 GLU B C 1
ATOM 2477 O O . GLU B 1 143 ? -7.258 4.793 -5.406 1 98.88 143 GLU B O 1
ATOM 2482 N N . ARG B 1 144 ? -5.875 5.305 -3.713 1 98.75 144 ARG B N 1
ATOM 2483 C CA . ARG B 1 144 ? -5.027 4.125 -3.859 1 98.75 144 ARG B CA 1
ATOM 2484 C C . ARG B 1 144 ? -5.203 3.176 -2.678 1 98.75 144 ARG B C 1
ATOM 2486 O O . ARG B 1 144 ? -5.039 3.578 -1.523 1 98.75 144 ARG B O 1
ATOM 2493 N N . LEU B 1 145 ? -5.598 2.004 -2.998 1 98.75 145 LEU B N 1
ATOM 2494 C CA . LEU B 1 145 ? -5.742 0.943 -2.006 1 98.75 145 LEU B CA 1
ATOM 2495 C C . LEU B 1 145 ? -4.629 -0.09 -2.15 1 98.75 145 LEU B C 1
ATOM 2497 O O . LEU B 1 145 ? -4.383 -0.594 -3.25 1 98.75 145 LEU B O 1
ATOM 2501 N N . PHE B 1 146 ? -3.957 -0.357 -1.039 1 98.44 146 PHE B N 1
ATOM 2502 C CA . PHE B 1 146 ? -2.861 -1.318 -1.038 1 98.44 146 PHE B CA 1
ATOM 2503 C C . PHE B 1 146 ? -3.088 -2.395 0.016 1 98.44 146 PHE B C 1
ATOM 2505 O O . PHE B 1 146 ? -3.479 -2.094 1.146 1 98.44 146 PHE B O 1
ATOM 2512 N N . TYR B 1 147 ? -2.836 -3.594 -0.39 1 97.62 147 TYR B N 1
ATOM 2513 C CA . TYR B 1 147 ? -2.762 -4.727 0.527 1 97.62 147 TYR B CA 1
ATOM 2514 C C . TYR B 1 147 ? -2.045 -5.902 -0.12 1 97.62 147 TYR B C 1
ATOM 2516 O O . TYR B 1 147 ? -1.912 -5.961 -1.345 1 97.62 147 TYR B O 1
ATOM 2524 N N . ASP B 1 148 ? -1.603 -6.773 0.716 1 96.56 148 ASP B N 1
ATOM 2525 C CA . ASP B 1 148 ? -0.868 -7.957 0.273 1 96.56 148 ASP B CA 1
ATOM 2526 C C . ASP B 1 148 ? -1.81 -8.992 -0.338 1 96.56 148 ASP B C 1
ATOM 2528 O O . ASP B 1 148 ? -2.17 -9.969 0.315 1 96.56 148 ASP B O 1
ATOM 2532 N N . LEU B 1 149 ? -2.068 -8.852 -1.609 1 95.06 149 LEU B N 1
ATOM 2533 C CA . LEU B 1 149 ? -3.016 -9.734 -2.291 1 95.06 149 LEU B CA 1
ATOM 2534 C C . LEU B 1 149 ? -2.484 -11.156 -2.354 1 95.06 149 LEU B C 1
ATOM 2536 O O . LEU B 1 149 ? -3.254 -12.117 -2.244 1 95.06 149 LEU B O 1
ATOM 2540 N N . VAL B 1 150 ? -1.206 -11.32 -2.527 1 92.94 150 VAL B N 1
ATOM 2541 C CA . VAL B 1 150 ? -0.615 -12.656 -2.529 1 92.94 150 VAL B CA 1
ATOM 2542 C C . VAL B 1 150 ? -0.809 -13.305 -1.164 1 92.94 150 VAL B C 1
ATOM 2544 O O . VAL B 1 150 ? -1.249 -14.453 -1.076 1 92.94 150 VAL B O 1
ATOM 2547 N N . GLY B 1 151 ? -0.436 -12.562 -0.11 1 94.5 151 GLY B N 1
ATOM 2548 C CA . GLY B 1 151 ? -0.648 -13.078 1.232 1 94.5 151 GLY B CA 1
ATOM 2549 C C . GLY B 1 151 ? -2.096 -13.438 1.512 1 94.5 151 GLY B C 1
ATOM 2550 O O . GLY B 1 151 ? -2.377 -14.461 2.141 1 94.5 151 GLY B O 1
ATOM 2551 N N . LEU B 1 152 ? -2.975 -12.641 1.058 1 96.62 152 LEU B N 1
ATOM 2552 C CA . LEU B 1 152 ? -4.402 -12.898 1.211 1 96.62 152 LEU B CA 1
ATOM 2553 C C . LEU B 1 152 ? -4.801 -14.195 0.515 1 96.62 152 LEU B C 1
ATOM 2555 O O . LEU B 1 152 ? -5.434 -15.062 1.122 1 96.62 152 LEU B O 1
ATOM 2559 N N . MET B 1 153 ? -4.449 -14.305 -0.727 1 93.94 153 MET B N 1
ATOM 2560 C CA . MET B 1 153 ? -4.805 -15.484 -1.503 1 93.94 153 MET B CA 1
ATOM 2561 C C . MET B 1 153 ? -4.238 -16.75 -0.858 1 93.94 153 MET B C 1
ATOM 2563 O O . MET B 1 153 ? -4.914 -17.781 -0.811 1 93.94 153 MET B O 1
ATOM 2567 N N . LYS B 1 154 ? -3.051 -16.703 -0.409 1 93.56 154 LYS B N 1
ATOM 2568 C CA . LYS B 1 154 ? -2.445 -17.828 0.284 1 93.56 154 LYS B CA 1
ATOM 2569 C C . LYS B 1 154 ? -3.254 -18.219 1.52 1 93.56 154 LYS B C 1
ATOM 2571 O O . LYS B 1 154 ? -3.523 -19.406 1.748 1 93.56 154 LYS B O 1
ATOM 2576 N N . GLN B 1 155 ? -3.625 -17.297 2.268 1 97.31 155 GLN B N 1
ATOM 2577 C CA . GLN B 1 155 ? -4.332 -17.531 3.521 1 97.31 155 GLN B CA 1
ATOM 2578 C C . GLN B 1 155 ? -5.695 -18.172 3.268 1 97.31 155 GLN B C 1
ATOM 2580 O O . GLN B 1 155 ? -6.16 -19 4.066 1 97.31 155 GLN B O 1
ATOM 2585 N N . ILE B 1 156 ? -6.309 -17.828 2.133 1 97.19 156 ILE B N 1
ATOM 2586 C CA . ILE B 1 156 ? -7.641 -18.375 1.877 1 97.19 156 ILE B CA 1
ATOM 2587 C C . ILE B 1 156 ? -7.535 -19.625 1.015 1 97.19 156 ILE B C 1
ATOM 2589 O O . ILE B 1 156 ? -8.539 -20.141 0.52 1 97.19 156 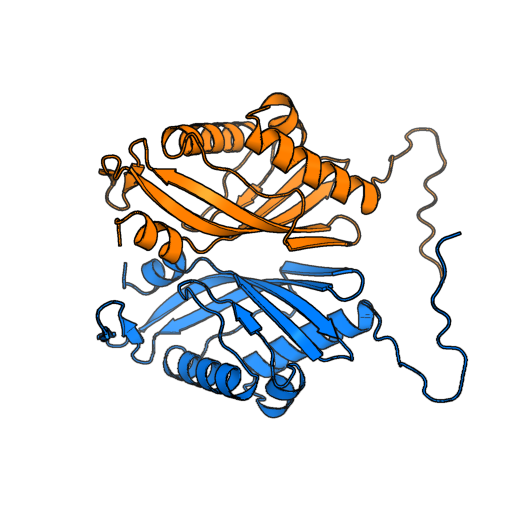ILE B O 1
ATOM 2593 N N . GLY B 1 157 ? -6.426 -20.031 0.718 1 94.81 157 GLY B N 1
ATOM 2594 C CA . GLY B 1 157 ? -6.195 -21.344 0.128 1 94.81 157 GLY B CA 1
ATOM 2595 C C . GLY B 1 157 ? -6.219 -21.328 -1.389 1 94.81 157 GLY B C 1
ATOM 2596 O O . GLY B 1 157 ? -6.523 -22.344 -2.021 1 94.81 157 GLY B O 1
ATOM 2597 N N . LEU B 1 158 ? -5.957 -20.234 -1.993 1 91.38 158 LEU B N 1
ATOM 2598 C CA . LEU B 1 158 ? -6.027 -20.156 -3.447 1 91.38 158 LEU B CA 1
ATOM 2599 C C . LEU B 1 158 ? -4.633 -20.031 -4.055 1 91.38 158 LEU B C 1
ATOM 2601 O O . LEU B 1 158 ? -4.488 -19.922 -5.273 1 91.38 158 LEU B O 1
ATOM 2605 N N . MET B 1 159 ? -3.645 -19.969 -3.291 1 84.12 159 MET B N 1
ATOM 2606 C CA . MET B 1 159 ? -2.242 -19.938 -3.693 1 84.12 159 MET B CA 1
ATOM 2607 C C . MET B 1 159 ? -1.376 -20.688 -2.688 1 84.12 159 MET B C 1
ATOM 2609 O O . MET B 1 159 ? -1.749 -20.828 -1.521 1 84.12 159 MET B O 1
#

Foldseek 3Di:
DPDPPPLPDDVRQPQQAQVNLLVLVLVLQVCLQVVVLVSVLVQADQFAWEADPPDPGTQTGSVSVSVVSVVVCQQFVNKHWPVVPFPDWDDDRQKIKTKTKIKTFGQQWDQDPVRDIDGGLRFMDIWIKMWIFGDDPNHTRYIYIDIDVVRRCVRRPND/DDDCPPPPDDVPQPQQAQVNLLVLVLVLQVCL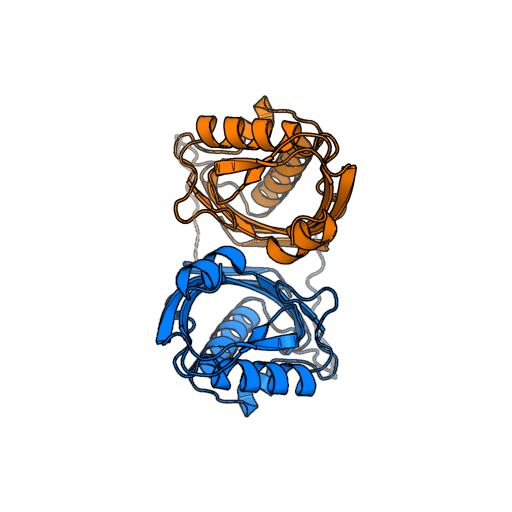QVVVLVSVLVQADQFAWEADPPDPGTQTGSVSVSVVSVVVCQQFVNKHWPVVPFPDWDDDRQKIKTKTKIKTFGQQWDQDPVRDIDGGLRFMDIWIKMWIFGDDSNHTRYIYIDIDVVRRCVRRPND